Protein AF-A0A2A4SYR8-F1 (afdb_monomer_lite)

Structure (mmCIF, N/CA/C/O backbone):
data_AF-A0A2A4SYR8-F1
#
_entry.id   AF-A0A2A4SYR8-F1
#
loop_
_atom_site.group_PDB
_atom_site.id
_atom_site.type_symbol
_atom_site.label_atom_id
_atom_site.label_alt_id
_atom_site.label_comp_id
_atom_site.label_asym_id
_atom_site.label_entity_id
_atom_site.label_seq_id
_atom_site.pdbx_PDB_ins_code
_atom_site.Cartn_x
_atom_site.Cartn_y
_atom_site.Cartn_z
_atom_site.occupancy
_atom_site.B_iso_or_equiv
_atom_site.auth_seq_id
_atom_site.auth_comp_id
_atom_site.auth_asym_id
_atom_site.auth_atom_id
_atom_site.pdbx_PDB_model_num
ATOM 1 N N . MET A 1 1 ? -44.687 23.589 58.144 1.00 59.00 1 MET A N 1
ATOM 2 C CA . MET A 1 1 ? -45.550 22.394 58.134 1.00 59.00 1 MET A CA 1
ATOM 3 C C . MET A 1 1 ? -46.935 22.778 58.647 1.00 59.00 1 MET A C 1
ATOM 5 O O . MET A 1 1 ? -47.017 23.539 59.612 1.00 59.00 1 MET A O 1
ATOM 9 N N . ASP A 1 2 ? -47.979 22.327 57.956 1.00 80.88 2 ASP A N 1
ATOM 10 C CA . ASP A 1 2 ? -49.391 22.468 58.348 1.00 80.88 2 ASP A CA 1
ATOM 11 C C . ASP A 1 2 ? -49.793 21.265 59.216 1.00 80.88 2 ASP A C 1
ATOM 13 O O . ASP A 1 2 ? -49.122 20.233 59.152 1.00 80.88 2 ASP A O 1
ATOM 17 N N . LYS A 1 3 ? -50.861 21.365 60.021 1.00 80.50 3 LYS A N 1
ATOM 18 C CA . LYS A 1 3 ? -51.296 20.285 60.937 1.00 80.50 3 LYS A CA 1
ATOM 19 C C . LYS A 1 3 ? -51.421 18.926 60.227 1.00 80.50 3 LYS A C 1
ATOM 21 O O . LYS A 1 3 ? -50.948 17.927 60.751 1.00 80.50 3 LYS A O 1
ATOM 26 N N . GLU A 1 4 ? -51.981 18.907 59.020 1.00 83.69 4 GLU A N 1
ATOM 27 C CA . GLU A 1 4 ? -52.146 17.689 58.211 1.00 83.69 4 GLU A CA 1
ATOM 28 C C . GLU A 1 4 ? -50.815 17.077 57.757 1.00 83.69 4 GLU A C 1
ATOM 30 O O . GLU A 1 4 ? -50.674 15.860 57.653 1.00 83.69 4 GLU A O 1
ATOM 35 N N . LYS A 1 5 ? -49.809 17.917 57.488 1.00 86.00 5 LYS A N 1
ATOM 36 C CA . LYS A 1 5 ? -48.463 17.451 57.133 1.00 86.00 5 LYS A CA 1
ATOM 37 C C . LYS A 1 5 ? -47.756 16.865 58.355 1.00 86.00 5 LYS A C 1
ATOM 39 O O . LYS A 1 5 ? -47.093 15.845 58.217 1.00 86.00 5 LYS A O 1
ATOM 44 N N . LEU A 1 6 ? -47.942 17.472 59.531 1.00 86.06 6 LEU A N 1
ATOM 45 C CA . LEU A 1 6 ? -47.418 16.963 60.802 1.00 86.06 6 LEU A CA 1
ATOM 46 C C . LEU A 1 6 ? -48.036 15.604 61.157 1.00 86.06 6 LEU A C 1
ATOM 48 O O . LEU A 1 6 ? -47.324 14.683 61.536 1.00 86.06 6 LEU A O 1
ATOM 52 N N . GLU A 1 7 ? -49.347 15.465 60.978 1.00 89.00 7 GLU A N 1
ATOM 53 C CA . GLU A 1 7 ? -50.063 14.201 61.158 1.00 89.00 7 GLU A CA 1
ATOM 54 C C . GLU A 1 7 ? -49.515 13.094 60.248 1.00 89.00 7 GLU A C 1
ATOM 56 O O . GLU A 1 7 ? -49.120 12.036 60.736 1.00 89.00 7 GLU A O 1
ATOM 61 N N . LYS A 1 8 ? -49.402 13.353 58.938 1.00 87.56 8 LYS A N 1
ATOM 62 C CA . LYS A 1 8 ? -48.837 12.382 57.986 1.00 87.56 8 LYS A CA 1
ATOM 63 C C . LYS A 1 8 ? -47.400 11.997 58.329 1.00 87.56 8 LYS A C 1
ATOM 65 O O . LYS A 1 8 ? -47.063 10.819 58.256 1.00 87.56 8 LYS A O 1
ATOM 70 N N . ALA A 1 9 ? -46.574 12.969 58.711 1.00 87.06 9 ALA A N 1
ATOM 71 C CA . ALA A 1 9 ? -45.185 12.731 59.081 1.00 87.06 9 ALA A CA 1
ATOM 72 C C . ALA A 1 9 ? -45.088 11.834 60.327 1.00 87.06 9 ALA A C 1
ATOM 74 O O . ALA A 1 9 ? -44.359 10.847 60.318 1.00 87.06 9 ALA A O 1
ATOM 75 N N . ILE A 1 10 ? -45.889 12.107 61.361 1.00 88.38 10 ILE A N 1
ATOM 76 C CA . ILE A 1 10 ? -45.906 11.311 62.596 1.00 88.38 10 ILE A CA 1
ATOM 77 C C . ILE A 1 10 ? -46.395 9.884 62.341 1.00 88.38 10 ILE A C 1
ATOM 79 O O . ILE A 1 10 ? -45.798 8.946 62.861 1.00 88.38 10 ILE A O 1
ATOM 83 N N . LEU A 1 11 ? -47.428 9.697 61.513 1.00 87.44 11 LEU A N 1
ATOM 84 C CA . LEU A 1 11 ? -47.898 8.360 61.133 1.00 87.44 11 LEU A CA 1
ATOM 85 C C . LEU A 1 11 ? -46.841 7.581 60.337 1.00 87.44 11 LEU A C 1
ATOM 87 O O . LEU A 1 11 ? -46.662 6.390 60.570 1.00 87.44 11 LEU A O 1
ATOM 91 N N . GLN A 1 12 ? -46.107 8.245 59.440 1.00 86.38 12 GLN A N 1
ATOM 92 C CA . GLN A 1 12 ? -45.000 7.621 58.712 1.00 86.38 12 GLN A CA 1
ATOM 93 C C . GLN A 1 12 ? -43.858 7.218 59.646 1.00 86.38 12 GLN A C 1
ATOM 95 O O . GLN A 1 12 ? -43.387 6.088 59.562 1.00 86.38 12 GLN A O 1
ATOM 100 N N . MET A 1 13 ? -43.436 8.097 60.560 1.00 87.38 13 MET A N 1
ATOM 101 C CA . MET A 1 13 ? -42.399 7.777 61.551 1.00 87.38 13 MET A CA 1
ATOM 102 C C . MET A 1 13 ? -42.815 6.584 62.409 1.00 87.38 13 MET A C 1
ATOM 104 O O . MET A 1 13 ? -42.038 5.652 62.580 1.00 87.38 13 MET A O 1
ATOM 108 N N . LEU A 1 14 ? -44.068 6.572 62.866 1.00 85.12 14 LEU A N 1
ATOM 109 C CA . LEU A 1 14 ? -44.636 5.474 63.642 1.00 85.12 14 LEU A CA 1
ATOM 110 C C . LEU A 1 14 ? -44.617 4.146 62.870 1.00 85.12 14 LEU A C 1
ATOM 112 O O . LEU A 1 14 ? -44.370 3.097 63.455 1.00 85.12 14 LEU A O 1
ATOM 116 N N . ASP A 1 15 ? -44.856 4.193 61.558 1.00 80.44 15 ASP A N 1
ATOM 117 C CA . ASP A 1 15 ? -44.821 3.028 60.674 1.00 80.44 15 ASP A CA 1
ATOM 118 C C . ASP A 1 15 ? -43.407 2.475 60.438 1.00 80.44 15 ASP A C 1
ATOM 120 O O . ASP A 1 15 ? -43.269 1.281 60.145 1.00 80.44 15 ASP A O 1
ATOM 124 N N . TYR A 1 16 ? -42.380 3.324 60.538 1.00 81.69 16 TYR A N 1
ATOM 125 C CA . TYR A 1 16 ? -40.975 2.937 60.398 1.00 81.69 16 TYR A CA 1
ATOM 126 C C . TYR A 1 16 ? -40.346 2.469 61.710 1.00 81.69 16 TYR A C 1
ATOM 128 O O . TYR A 1 16 ? -39.411 1.668 61.678 1.00 81.69 16 TYR A O 1
ATOM 136 N N . SER A 1 17 ? -40.851 2.933 62.849 1.00 81.12 17 SER A N 1
ATOM 137 C CA . SER A 1 17 ? -40.332 2.564 64.161 1.00 81.12 17 SER A CA 1
ATOM 138 C C . SER A 1 17 ? -40.772 1.169 64.587 1.00 81.12 17 SER A C 1
ATOM 140 O O . SER A 1 17 ? -41.950 0.817 64.546 1.00 81.12 17 SER A O 1
ATOM 142 N N . GLN A 1 18 ? -39.821 0.371 65.063 1.00 78.56 18 GLN A N 1
ATOM 143 C CA . GLN A 1 18 ? -40.090 -0.927 65.683 1.00 78.56 18 GLN A CA 1
ATOM 144 C C . GLN A 1 18 ? -40.125 -0.833 67.206 1.00 78.56 18 GLN A C 1
ATOM 146 O O . GLN A 1 18 ? -40.765 -1.660 67.860 1.00 78.56 18 GLN A O 1
ATOM 151 N N . THR A 1 19 ? -39.446 0.166 67.766 1.00 81.62 19 THR A N 1
ATOM 152 C CA . THR A 1 19 ? -39.361 0.412 69.205 1.00 81.62 19 THR A CA 1
ATOM 153 C C . THR A 1 19 ? -39.793 1.834 69.545 1.00 81.62 19 THR A C 1
ATOM 155 O O . THR A 1 19 ? -39.798 2.733 68.701 1.00 81.62 19 THR A O 1
ATOM 158 N N . LYS A 1 20 ? -40.164 2.046 70.811 1.00 83.50 20 LYS A N 1
ATOM 159 C CA . LYS A 1 20 ? -40.447 3.385 71.334 1.00 83.50 20 LYS A CA 1
ATOM 160 C C . LYS A 1 20 ? -39.240 4.317 71.185 1.00 83.50 20 LYS A C 1
ATOM 162 O O . LYS A 1 20 ? -39.430 5.481 70.853 1.00 83.50 20 LYS A O 1
ATOM 167 N N . ASP A 1 21 ? -38.032 3.804 71.395 1.00 83.50 21 ASP A N 1
ATOM 168 C CA . ASP A 1 21 ? -36.801 4.598 71.343 1.00 83.50 21 ASP A CA 1
ATOM 169 C C . ASP A 1 21 ? -36.482 5.051 6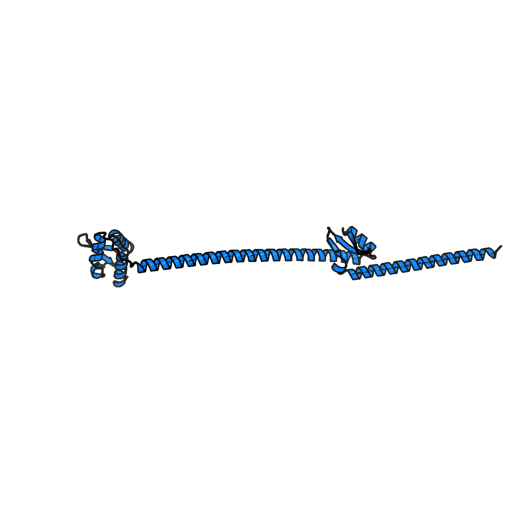9.914 1.00 83.50 21 ASP A C 1
ATOM 171 O O . ASP A 1 21 ? -36.182 6.222 69.700 1.00 83.50 21 ASP A O 1
ATOM 175 N N . GLU A 1 22 ? -36.660 4.178 68.915 1.00 84.19 22 GLU A N 1
ATOM 176 C CA . GLU A 1 22 ? -36.558 4.555 67.496 1.00 84.19 22 GLU A CA 1
ATOM 177 C C . GLU A 1 22 ? -37.589 5.620 67.114 1.00 84.19 22 GLU A C 1
ATOM 179 O O . GLU A 1 22 ? -37.282 6.553 66.375 1.00 84.19 22 GLU A O 1
ATOM 184 N N . PHE A 1 23 ? -38.815 5.501 67.629 1.00 88.50 23 PHE A N 1
ATOM 185 C CA . PHE A 1 23 ? -39.860 6.490 67.382 1.00 88.50 23 PHE A CA 1
ATOM 186 C C . PHE A 1 23 ? -39.524 7.848 67.995 1.00 88.50 23 PHE A C 1
ATOM 188 O O . PHE A 1 23 ? -39.644 8.866 67.318 1.00 88.50 23 PHE A O 1
ATOM 195 N N . MET A 1 24 ? -39.058 7.875 69.246 1.00 86.94 24 MET A N 1
ATOM 196 C CA . MET A 1 24 ? -38.610 9.112 69.894 1.00 86.94 24 MET A CA 1
ATOM 197 C C . MET A 1 24 ? -37.433 9.736 69.141 1.00 86.94 24 MET A C 1
ATOM 199 O O . MET A 1 24 ? -37.448 10.938 68.893 1.00 86.94 24 MET A O 1
ATOM 203 N N . HIS A 1 25 ? -36.488 8.917 68.676 1.00 87.12 25 HIS A N 1
ATOM 204 C CA . HIS A 1 25 ? -35.355 9.388 67.892 1.00 87.12 25 HIS A CA 1
ATOM 205 C C . HIS A 1 25 ? -35.776 10.043 66.566 1.00 87.12 25 HIS A C 1
ATOM 207 O O . HIS A 1 25 ? -35.257 11.100 66.217 1.00 87.12 25 HIS A O 1
ATOM 213 N N . PHE A 1 26 ? -36.745 9.477 65.834 1.00 88.88 26 PHE A N 1
ATOM 214 C CA . PHE A 1 26 ? -37.249 10.110 64.606 1.00 88.88 26 PHE A CA 1
ATOM 215 C C . PHE A 1 26 ? -37.972 11.433 64.868 1.00 88.88 26 PHE A C 1
ATOM 217 O O . PHE A 1 26 ? -37.832 12.368 64.082 1.00 88.88 26 PHE A O 1
ATOM 224 N N . LEU A 1 27 ? -38.711 11.540 65.976 1.00 88.88 27 LEU A N 1
ATOM 225 C CA . LEU A 1 27 ? -39.347 12.801 66.365 1.00 88.88 27 LEU A CA 1
ATOM 226 C C . LEU A 1 27 ? -38.298 13.882 66.670 1.00 88.88 27 LEU A C 1
ATOM 228 O O . LEU A 1 27 ? -38.445 15.018 66.223 1.00 88.88 27 LEU A O 1
ATOM 232 N N . GLU A 1 28 ? -37.221 13.520 67.368 1.00 85.88 28 GLU A N 1
ATOM 233 C CA . GLU A 1 28 ? -36.105 14.426 67.660 1.00 85.88 28 GLU A CA 1
ATOM 234 C C . GLU A 1 28 ? -35.356 14.861 66.390 1.00 85.88 28 GLU A C 1
ATOM 236 O O . GLU A 1 28 ? -35.071 16.047 66.232 1.00 85.88 28 GLU A O 1
ATOM 241 N N . GLN A 1 29 ? -35.096 13.939 65.452 1.00 87.62 29 GLN A N 1
ATOM 242 C CA . GLN A 1 29 ? -34.468 14.238 64.151 1.00 87.62 29 GLN A CA 1
ATOM 243 C C . GLN A 1 29 ? -35.257 15.279 63.342 1.00 87.62 29 GLN A C 1
ATOM 245 O O . GLN A 1 29 ? -34.680 16.100 62.632 1.00 87.62 29 GLN A O 1
ATOM 250 N N . GLU A 1 30 ? -36.579 15.281 63.482 1.00 85.44 30 GLU A N 1
ATOM 251 C CA . GLU A 1 30 ? -37.485 16.205 62.794 1.00 85.44 30 GLU A CA 1
ATOM 252 C C . GLU A 1 30 ? -37.721 17.504 63.585 1.00 85.44 30 GLU A C 1
ATOM 254 O O . GLU A 1 30 ? -38.620 18.289 63.270 1.00 85.44 30 GLU A O 1
ATOM 259 N N . ASN A 1 31 ? -36.887 17.761 64.602 1.00 85.50 31 ASN A N 1
ATOM 260 C CA . ASN A 1 31 ? -36.958 18.911 65.503 1.00 85.50 31 ASN A CA 1
ATOM 261 C C . ASN A 1 31 ? -38.336 19.058 66.175 1.00 85.50 31 ASN A C 1
ATOM 263 O O . ASN A 1 31 ? -38.827 20.172 66.385 1.00 85.50 31 ASN A O 1
ATOM 267 N N . LEU A 1 32 ? -38.990 17.935 66.487 1.00 88.19 32 LEU A N 1
ATOM 268 C CA . LEU A 1 32 ? -40.232 17.916 67.249 1.00 88.19 32 LEU A CA 1
ATOM 269 C C . LEU A 1 32 ? -39.915 17.715 68.727 1.00 88.19 32 LEU A C 1
ATOM 271 O O . LEU A 1 32 ? -39.352 16.704 69.137 1.00 88.19 32 LEU A O 1
ATOM 275 N N . GLU A 1 33 ? -40.335 18.667 69.550 1.00 90.00 33 GLU A N 1
ATOM 276 C CA . GLU A 1 33 ? -40.195 18.555 70.997 1.00 90.00 33 GLU A CA 1
ATOM 277 C C . GLU A 1 33 ? -41.212 17.551 71.556 1.00 90.00 33 GLU A C 1
ATOM 279 O O . GLU A 1 33 ? -42.395 17.558 71.201 1.00 90.00 33 GLU A O 1
ATOM 284 N N . LEU A 1 34 ? -40.776 16.683 72.467 1.00 90.50 34 LEU A N 1
ATOM 285 C CA . LEU A 1 34 ? -41.629 15.646 73.041 1.00 90.50 34 LEU A CA 1
ATOM 286 C C . LEU A 1 34 ? -42.580 16.236 74.092 1.00 90.50 34 LEU A C 1
ATOM 288 O O . LEU A 1 34 ? -42.161 16.872 75.059 1.00 90.50 34 LEU A O 1
ATOM 292 N N . TYR A 1 35 ? -43.882 15.972 73.956 1.00 90.25 35 TYR A N 1
ATOM 293 C CA . TYR A 1 35 ? -44.868 16.341 74.969 1.00 90.25 35 TYR A CA 1
ATOM 294 C C . TYR A 1 35 ? -45.170 15.152 75.888 1.00 90.25 35 TYR A C 1
ATOM 296 O O . TYR A 1 35 ? -45.888 14.208 75.530 1.00 90.25 35 TYR A O 1
ATOM 304 N N . LEU A 1 36 ? -44.632 15.228 77.106 1.00 87.44 36 LEU A N 1
ATOM 305 C CA . LEU A 1 36 ? -44.827 14.242 78.164 1.00 87.44 36 LEU A CA 1
ATOM 306 C C . LEU A 1 36 ? -45.958 14.674 79.113 1.00 87.44 36 LEU A C 1
ATOM 308 O O . LEU A 1 36 ? -46.008 15.814 79.573 1.00 87.44 36 LEU A O 1
ATOM 312 N N . TYR A 1 37 ? -46.852 13.748 79.460 1.00 85.75 37 TYR A N 1
ATOM 313 C CA . TYR A 1 37 ? -47.845 13.921 80.523 1.00 85.75 37 TYR A CA 1
ATOM 314 C C . TYR A 1 37 ? -47.684 12.799 81.546 1.00 85.75 37 TYR A C 1
ATOM 316 O O . TYR A 1 37 ? -47.784 11.623 81.201 1.00 85.75 37 TYR A O 1
ATOM 324 N N . ARG A 1 38 ? -47.413 13.157 82.810 1.00 83.69 38 ARG A N 1
ATOM 325 C CA . ARG A 1 38 ? -47.136 12.196 83.901 1.00 83.69 38 ARG A CA 1
ATOM 326 C C . ARG A 1 38 ? -46.062 11.159 83.521 1.00 83.69 38 ARG A C 1
ATOM 328 O O . ARG A 1 38 ? -46.241 9.965 83.739 1.00 83.69 38 ARG A O 1
ATOM 335 N N . GLY A 1 39 ? -44.985 11.617 82.878 1.00 78.31 39 GLY A N 1
ATOM 336 C CA . GLY A 1 39 ? -43.878 10.766 82.425 1.00 78.31 39 GLY A CA 1
ATOM 337 C C . GLY A 1 39 ? -44.172 9.897 81.194 1.00 78.31 39 GLY A C 1
ATOM 338 O O . GLY A 1 39 ? -43.309 9.130 80.780 1.00 78.31 39 GLY A O 1
ATOM 339 N N . LYS A 1 40 ? -45.360 10.002 80.580 1.00 81.94 40 LYS A N 1
ATOM 340 C CA . LYS A 1 40 ? -45.730 9.247 79.371 1.00 81.94 40 LYS A CA 1
ATOM 341 C C . LYS A 1 40 ? -45.722 10.131 78.131 1.00 81.94 40 LYS A C 1
ATOM 343 O O . LYS A 1 40 ? -46.237 11.250 78.158 1.00 81.94 40 LYS A O 1
ATOM 348 N N . LEU A 1 41 ? -45.196 9.609 77.025 1.00 85.88 41 LEU A N 1
ATOM 349 C CA . LEU A 1 41 ? -45.216 10.289 75.732 1.00 85.88 41 LEU A CA 1
ATOM 350 C C . LEU A 1 41 ? -46.648 10.371 75.206 1.00 85.88 41 LEU A C 1
ATOM 352 O O . LEU A 1 41 ? -47.275 9.359 74.908 1.00 85.88 41 LEU A O 1
ATOM 356 N N . THR A 1 42 ? -47.179 11.591 75.148 1.00 87.69 42 THR A N 1
ATOM 357 C CA . THR A 1 42 ? -48.603 11.840 74.865 1.00 87.69 42 THR A CA 1
ATOM 358 C C . THR A 1 42 ? -48.806 12.659 73.587 1.00 87.69 42 THR A C 1
ATOM 360 O O . THR A 1 42 ? -49.922 12.744 73.067 1.00 87.69 42 THR A O 1
ATOM 363 N N . GLY A 1 43 ? -47.743 13.263 73.057 1.00 91.38 43 GLY A N 1
ATOM 364 C CA . GLY A 1 43 ? -47.768 14.022 71.814 1.00 91.38 43 GLY A CA 1
ATOM 365 C C . GLY A 1 43 ? -46.441 14.709 71.520 1.00 91.38 43 GLY A C 1
ATOM 366 O O . GLY A 1 43 ? -45.417 14.370 72.112 1.00 91.38 43 GLY A O 1
ATOM 367 N N . VAL A 1 44 ? -46.500 15.729 70.668 1.00 92.81 44 VAL A N 1
ATOM 368 C CA . VAL A 1 44 ? -45.366 16.598 70.326 1.00 92.81 44 VAL A CA 1
ATOM 369 C C . VAL A 1 44 ? -45.730 18.076 70.452 1.00 92.81 44 VAL A C 1
ATOM 371 O O . VAL A 1 44 ? -46.901 18.459 70.353 1.00 92.81 44 VAL A O 1
ATOM 374 N N . ILE A 1 45 ? -44.725 18.916 70.663 1.00 90.75 45 ILE A N 1
ATOM 375 C CA . ILE A 1 45 ? -44.817 20.369 70.592 1.00 90.75 45 ILE A CA 1
ATOM 376 C C . ILE A 1 45 ? -44.236 20.791 69.243 1.00 90.75 45 ILE A C 1
ATOM 378 O O . ILE A 1 45 ? -43.094 20.491 68.911 1.00 90.75 45 ILE A O 1
ATOM 382 N N . TYR A 1 46 ? -45.047 21.485 68.446 1.00 88.94 46 TYR A N 1
ATOM 383 C CA . TYR A 1 46 ? -44.641 22.011 67.148 1.00 88.94 46 TYR A CA 1
ATOM 384 C C . TYR A 1 46 ? -45.089 23.463 67.027 1.00 88.94 46 TYR A C 1
ATOM 386 O O . TYR A 1 46 ? -46.269 23.769 67.221 1.00 88.94 46 TYR A O 1
ATOM 394 N N . LYS A 1 47 ? -44.156 24.372 66.714 1.00 86.00 47 LYS A N 1
ATOM 395 C CA . LYS A 1 47 ? -44.411 25.825 66.637 1.00 86.00 47 LYS A CA 1
ATOM 396 C C . LYS A 1 47 ? -45.113 26.371 67.891 1.00 86.00 47 LYS A C 1
ATOM 398 O O . LYS A 1 47 ? -46.131 27.056 67.793 1.00 86.00 47 LYS A O 1
ATOM 403 N N . ASN A 1 48 ? -44.603 26.010 69.070 1.00 87.44 48 ASN A N 1
ATOM 404 C CA . ASN A 1 48 ? -45.139 26.423 70.372 1.00 87.44 48 ASN A CA 1
ATOM 405 C C . ASN A 1 48 ? -46.607 26.004 70.635 1.00 87.44 48 ASN A C 1
ATOM 407 O O . ASN A 1 48 ? -47.286 26.558 71.500 1.00 87.44 48 ASN A O 1
ATOM 411 N N . ARG A 1 49 ? -47.132 25.024 69.884 1.00 89.19 49 ARG A N 1
ATOM 412 C CA . ARG A 1 49 ? -48.462 24.435 70.090 1.00 89.19 49 ARG A CA 1
ATOM 413 C C . ARG A 1 49 ? -48.340 22.948 70.389 1.00 89.19 49 ARG A C 1
ATOM 415 O O . ARG A 1 49 ? -47.550 22.241 69.771 1.00 89.19 49 ARG A O 1
ATOM 422 N N . LYS A 1 50 ? -49.154 22.476 71.334 1.00 92.25 50 LYS A N 1
ATOM 423 C CA . LYS A 1 50 ? -49.183 21.076 71.773 1.00 92.25 50 LYS A CA 1
ATOM 424 C C . LYS A 1 50 ? -50.132 20.276 70.885 1.00 92.25 50 LYS A C 1
ATOM 426 O O . LYS A 1 50 ? -51.316 20.600 70.809 1.00 92.25 50 LYS A O 1
ATOM 431 N N . TYR A 1 51 ? -49.635 19.205 70.280 1.00 92.19 51 TYR A N 1
ATOM 432 C CA . TYR A 1 51 ? -50.424 18.268 69.486 1.00 92.19 51 TYR A CA 1
ATOM 433 C C . TYR A 1 51 ? -50.387 16.892 70.145 1.00 92.19 51 TYR A C 1
ATOM 435 O O . TYR A 1 51 ? -49.366 16.208 70.135 1.00 92.19 51 TYR A O 1
ATOM 443 N N . ARG A 1 52 ? -51.509 16.479 70.742 1.00 91.06 52 ARG A N 1
ATOM 444 C CA . ARG A 1 52 ? -51.646 15.122 71.290 1.00 91.06 52 ARG A CA 1
ATOM 445 C C . ARG A 1 52 ? -51.704 14.116 70.149 1.00 91.06 52 ARG A C 1
ATOM 447 O O . ARG A 1 52 ? -52.385 14.364 69.158 1.00 91.06 52 ARG A O 1
ATOM 454 N N . PHE A 1 53 ? -51.091 12.951 70.324 1.00 91.25 53 PHE A N 1
ATOM 455 C CA . PHE A 1 53 ? -51.129 11.887 69.316 1.00 91.25 53 PHE A CA 1
ATOM 456 C C . PHE A 1 53 ? -52.553 11.432 68.981 1.00 91.25 53 PHE A C 1
ATOM 458 O O . PHE A 1 53 ? -52.870 11.227 67.815 1.00 91.25 53 PHE A O 1
ATOM 465 N N . SER A 1 54 ? -53.455 11.410 69.969 1.00 87.12 54 SER A N 1
ATOM 466 C CA . SER A 1 54 ? -54.884 11.147 69.740 1.00 87.12 54 SER A CA 1
ATOM 467 C C . SER A 1 54 ? -55.545 12.148 68.786 1.00 87.12 54 SER A C 1
ATOM 469 O O . SER A 1 54 ? -56.498 11.810 68.099 1.00 87.12 54 SER A O 1
ATOM 471 N N . THR A 1 55 ? -55.068 13.395 68.771 1.00 86.44 55 THR A N 1
ATOM 472 C CA . THR A 1 55 ? -55.570 14.470 67.900 1.00 86.44 55 THR A CA 1
ATOM 473 C C . THR A 1 55 ? -54.923 14.435 66.512 1.00 86.44 55 THR A C 1
ATOM 475 O O . THR A 1 55 ? -55.433 15.067 65.593 1.00 86.44 55 THR A O 1
ATOM 478 N N . LEU A 1 56 ? -53.818 13.703 66.370 1.00 86.31 56 LEU A N 1
ATOM 479 C CA . LEU A 1 56 ? -53.081 13.469 65.128 1.00 86.31 56 LEU A CA 1
ATOM 480 C C . LEU A 1 56 ? -53.416 12.093 64.526 1.00 86.31 56 LEU A C 1
ATOM 482 O O . LEU A 1 56 ? -52.581 11.492 63.864 1.00 86.31 56 LEU A O 1
ATOM 486 N N . GLY A 1 57 ? -54.587 11.536 64.849 1.00 83.62 57 GLY A N 1
ATOM 487 C CA . GLY A 1 57 ? -55.049 10.271 64.274 1.00 83.62 57 GLY A CA 1
ATOM 488 C C . GLY A 1 57 ? -54.263 9.025 64.697 1.00 83.62 57 GLY A C 1
ATOM 489 O O . GLY A 1 57 ? -54.530 7.948 64.174 1.00 83.62 57 GLY A O 1
ATOM 490 N N . VAL A 1 58 ? -53.325 9.124 65.647 1.00 85.00 58 VAL A N 1
ATOM 491 C CA . VAL A 1 58 ? -52.508 7.983 66.077 1.00 85.00 58 VAL A CA 1
ATOM 492 C C . VAL A 1 58 ? -53.336 7.057 66.982 1.00 85.00 58 VAL A C 1
ATOM 494 O O . VAL A 1 58 ? -53.745 7.470 68.078 1.00 85.00 58 VAL A O 1
ATOM 497 N N . PRO A 1 59 ? -53.567 5.791 66.589 1.00 83.31 59 PRO A N 1
ATOM 498 C CA . PRO A 1 59 ? -54.294 4.828 67.403 1.00 83.31 59 PRO A CA 1
ATOM 499 C C . PRO A 1 59 ? -53.543 4.514 68.702 1.00 83.31 59 PRO A C 1
ATOM 501 O O . PRO A 1 59 ? -52.348 4.209 68.694 1.00 83.31 59 PRO A O 1
ATOM 504 N N . LYS A 1 60 ? -54.262 4.504 69.833 1.00 80.75 60 LYS A N 1
ATOM 505 C CA . LYS A 1 60 ? -53.692 4.159 71.153 1.00 80.75 60 LYS A CA 1
ATOM 506 C C . LYS A 1 60 ? -53.013 2.784 71.158 1.00 80.75 60 LYS A C 1
ATOM 508 O O . LYS A 1 60 ? -52.003 2.604 71.829 1.00 80.75 60 LYS A O 1
ATOM 513 N N . GLU A 1 61 ? -53.549 1.839 70.390 1.00 78.56 61 GLU A N 1
ATOM 514 C CA . GLU A 1 61 ? -53.012 0.482 70.257 1.00 78.56 61 GLU A CA 1
ATOM 515 C C . GLU A 1 61 ? -51.617 0.455 69.626 1.00 78.56 61 GLU A C 1
ATOM 517 O O . GLU A 1 61 ? -50.776 -0.339 70.037 1.00 78.56 61 GLU A O 1
ATOM 522 N N . GLN A 1 62 ? -51.333 1.333 68.658 1.00 76.12 62 GLN A N 1
ATOM 523 C CA . GLN A 1 62 ? -50.027 1.375 67.994 1.00 76.12 62 GLN A CA 1
ATOM 524 C C . GLN A 1 62 ? -48.940 1.906 68.931 1.00 76.12 62 GLN A C 1
ATOM 526 O O . GLN A 1 62 ? -47.885 1.287 69.050 1.00 76.12 62 GLN A O 1
ATOM 531 N N . LEU A 1 63 ? -49.236 2.974 69.678 1.00 78.81 63 LEU A N 1
ATOM 532 C CA . LEU A 1 63 ? -48.344 3.475 70.729 1.00 78.81 63 LEU A CA 1
ATOM 533 C C . LEU A 1 63 ? -48.114 2.419 71.814 1.00 78.81 63 LEU A C 1
ATOM 535 O O . LEU A 1 63 ? -46.984 2.199 72.236 1.00 78.81 63 LEU A O 1
ATOM 539 N N . TRP A 1 64 ? -49.167 1.711 72.220 1.00 78.38 64 TRP A N 1
ATOM 540 C CA . TRP A 1 64 ? -49.063 0.643 73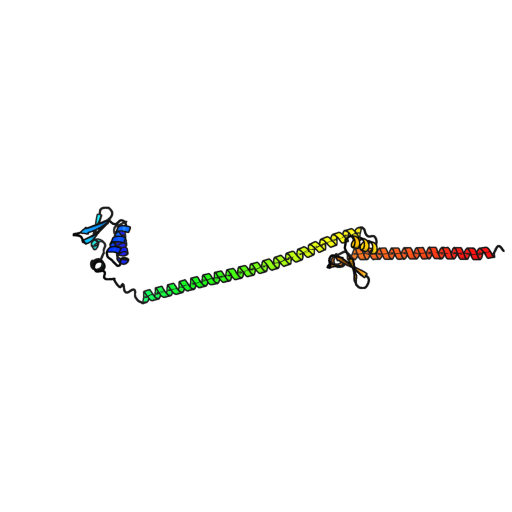.213 1.00 78.38 64 TRP A CA 1
ATOM 541 C C . TRP A 1 64 ? -48.228 -0.552 72.731 1.00 78.38 64 TRP A C 1
ATOM 543 O O . TRP A 1 64 ? -47.481 -1.140 73.512 1.00 78.38 64 TRP A O 1
ATOM 553 N N . ASN A 1 65 ? -48.316 -0.902 71.445 1.00 75.75 65 ASN A N 1
ATOM 554 C CA . ASN A 1 65 ? -47.505 -1.961 70.844 1.00 75.75 65 ASN A CA 1
ATOM 555 C C . ASN A 1 65 ? -46.013 -1.592 70.807 1.00 75.75 65 ASN A C 1
ATOM 557 O O . ASN A 1 65 ? -45.181 -2.451 71.109 1.00 75.75 65 ASN A O 1
ATOM 561 N N . LEU A 1 66 ? -45.689 -0.323 70.526 1.00 75.12 66 LEU A N 1
ATOM 562 C CA . LEU A 1 66 ? -44.323 0.206 70.625 1.00 75.12 66 LEU A CA 1
ATOM 563 C C . LEU A 1 66 ? -43.805 0.189 72.066 1.00 75.12 66 LEU A C 1
ATOM 565 O O . LEU A 1 66 ? -42.666 -0.208 72.297 1.00 75.12 66 LEU A O 1
ATOM 569 N N . GLU A 1 67 ? -44.642 0.555 73.045 1.00 73.25 67 GLU A N 1
ATOM 570 C CA . GLU A 1 67 ? -44.277 0.498 74.469 1.00 73.25 67 GLU A CA 1
ATOM 571 C C . GLU A 1 67 ? -44.016 -0.929 74.961 1.00 73.25 67 GLU A C 1
ATOM 573 O O . GLU A 1 67 ? -43.196 -1.134 75.851 1.00 73.25 67 GLU A O 1
ATOM 578 N N . LYS A 1 68 ? -44.691 -1.926 74.383 1.00 72.44 68 LYS A N 1
ATOM 579 C CA . LYS A 1 68 ? -44.529 -3.338 74.754 1.00 72.44 68 LYS A CA 1
ATOM 580 C C . LYS A 1 68 ? -43.453 -4.075 73.958 1.00 72.44 68 LYS A C 1
ATOM 582 O O . LYS A 1 68 ? -43.308 -5.281 74.151 1.00 72.44 68 LYS A O 1
ATOM 587 N N . GLY A 1 69 ? -42.756 -3.403 73.037 1.00 61.91 69 GLY A N 1
ATOM 588 C CA . GLY A 1 69 ? -41.771 -4.035 72.152 1.00 61.91 69 GLY A CA 1
ATOM 589 C C . GLY A 1 69 ? -42.357 -5.159 71.286 1.00 61.91 69 GLY A C 1
ATOM 590 O O . GLY A 1 69 ? -41.628 -6.017 70.785 1.00 61.91 69 GLY A O 1
ATOM 591 N N . LYS A 1 70 ? -43.686 -5.199 71.119 1.00 55.09 70 LYS A N 1
ATOM 592 C CA . LYS A 1 70 ? -44.339 -6.204 70.284 1.00 55.09 70 LYS A CA 1
ATOM 593 C C . LYS A 1 70 ? -44.184 -5.763 68.839 1.00 55.09 70 LYS A C 1
ATOM 595 O O . LYS A 1 70 ? -44.917 -4.892 68.377 1.00 55.09 70 LYS A O 1
ATOM 600 N N . LYS A 1 71 ? -43.240 -6.390 68.126 1.00 52.78 71 LYS A N 1
ATOM 601 C CA . LYS A 1 71 ? -43.110 -6.249 66.672 1.00 52.78 71 LYS A CA 1
ATOM 602 C C . LYS A 1 71 ? -44.486 -6.457 66.051 1.00 52.78 71 LYS A C 1
ATOM 604 O O . LYS A 1 71 ? -45.029 -7.562 66.110 1.00 52.78 71 LYS A O 1
ATOM 609 N N . GLN A 1 72 ? -45.035 -5.416 65.428 1.00 50.81 72 GLN A N 1
ATOM 610 C CA . GLN A 1 72 ? -46.058 -5.632 64.422 1.00 50.81 72 GLN A CA 1
ATOM 611 C C . GLN A 1 72 ? -45.395 -6.469 63.336 1.00 50.81 72 GLN A C 1
ATOM 613 O O . GLN A 1 72 ? -44.638 -5.966 62.507 1.00 50.81 72 GLN A O 1
ATOM 618 N N . ILE A 1 73 ? -45.667 -7.771 63.335 1.00 49.62 73 ILE A N 1
ATOM 619 C CA . ILE A 1 73 ? -45.533 -8.564 62.127 1.00 49.62 73 ILE A CA 1
ATOM 620 C C . ILE A 1 73 ? -46.630 -8.010 61.218 1.00 49.62 73 ILE A C 1
ATOM 622 O O . ILE A 1 73 ? -47.738 -8.534 61.174 1.00 49.62 73 ILE A O 1
ATOM 626 N N . LYS A 1 74 ? -46.359 -6.882 60.543 1.00 52.09 74 LYS A N 1
ATOM 627 C CA . LYS A 1 74 ? -47.114 -6.504 59.355 1.00 52.09 74 LYS A CA 1
ATOM 628 C C . LYS A 1 74 ? -46.903 -7.687 58.432 1.00 52.09 74 LYS A C 1
ATOM 630 O O . LYS A 1 74 ? -45.811 -7.874 57.891 1.00 52.09 74 LYS A O 1
ATOM 635 N N . THR A 1 75 ? -47.914 -8.539 58.344 1.00 48.47 75 THR A N 1
ATOM 636 C CA . THR A 1 75 ? -48.003 -9.641 57.400 1.00 48.47 75 THR A CA 1
ATOM 637 C C . THR A 1 75 ? -48.010 -9.005 56.014 1.00 48.47 75 THR A C 1
ATOM 639 O O . THR A 1 75 ? -49.054 -8.848 55.394 1.00 48.47 75 THR A O 1
ATOM 642 N N . GLN A 1 76 ? -46.846 -8.550 55.536 1.00 50.09 76 GLN A N 1
ATOM 643 C CA . GLN A 1 76 ? -46.633 -8.283 54.125 1.00 50.09 76 GLN A CA 1
ATOM 644 C C . GLN A 1 76 ? -46.998 -9.593 53.463 1.00 50.09 76 GLN A C 1
ATOM 646 O O . GLN A 1 76 ? -46.321 -10.606 53.678 1.00 50.09 76 GLN A O 1
ATOM 651 N N . SER A 1 77 ? -48.138 -9.594 52.777 1.00 58.12 77 SER A N 1
ATOM 652 C CA . SER A 1 77 ? -48.685 -10.800 52.187 1.00 58.12 77 SER A CA 1
ATOM 653 C C . SER A 1 77 ? -47.571 -11.471 51.384 1.00 58.12 77 SER A C 1
ATOM 655 O O . SER A 1 77 ? -46.767 -10.801 50.729 1.00 58.12 77 SER A O 1
ATOM 657 N N . LEU A 1 78 ? -47.477 -12.800 51.447 1.00 57.62 78 LEU A N 1
ATOM 658 C CA . LEU A 1 78 ? -46.502 -13.577 50.667 1.00 57.62 78 LEU A CA 1
ATOM 659 C C . LEU A 1 78 ? -46.473 -13.142 49.185 1.00 57.62 78 LEU A C 1
ATOM 661 O O . LEU A 1 78 ? -45.427 -13.210 48.543 1.00 57.62 78 LEU A O 1
ATOM 665 N N . SER A 1 79 ? -47.599 -12.622 48.684 1.00 55.28 79 SER A N 1
ATOM 666 C CA . SER A 1 79 ? -47.752 -11.940 47.396 1.00 55.28 79 SER A CA 1
ATOM 667 C C . SER A 1 79 ? -46.811 -10.735 47.203 1.00 55.28 79 SER A C 1
ATOM 669 O O . SER A 1 79 ? -46.050 -10.713 46.238 1.00 55.28 79 SER A O 1
ATOM 671 N N . GLN A 1 80 ? -46.761 -9.774 48.133 1.00 59.75 80 GLN A N 1
ATOM 672 C CA . GLN A 1 80 ? -45.898 -8.585 48.025 1.00 59.75 80 GLN A CA 1
ATOM 673 C C . GLN A 1 80 ? -44.403 -8.931 48.076 1.00 59.75 80 GLN A C 1
ATOM 675 O O . GLN A 1 80 ? -43.604 -8.364 47.326 1.00 59.75 80 GLN A O 1
ATOM 680 N N . LYS A 1 81 ? -44.009 -9.898 48.919 1.00 59.34 81 LYS A N 1
ATOM 681 C CA . LYS A 1 81 ? -42.623 -10.398 48.948 1.00 59.34 81 LYS A CA 1
ATOM 682 C C . LYS A 1 81 ? -42.248 -11.094 47.639 1.00 59.34 81 LYS A C 1
ATOM 684 O O . LYS A 1 81 ? -41.166 -10.836 47.115 1.00 59.34 81 LYS A O 1
ATOM 689 N N . LYS A 1 82 ? -43.139 -11.924 47.079 1.00 64.25 82 LYS A N 1
ATOM 690 C CA . LYS A 1 82 ? -42.936 -12.574 45.771 1.00 64.25 82 LYS A CA 1
ATOM 691 C C . LYS A 1 82 ? -42.825 -11.553 44.633 1.00 64.25 82 LYS A C 1
ATOM 693 O O . LYS A 1 82 ? -41.918 -11.679 43.814 1.00 64.25 82 LYS A O 1
ATOM 698 N N . GLN A 1 83 ? -43.666 -10.517 44.619 1.00 64.69 83 GLN A N 1
ATOM 699 C CA . GLN A 1 83 ? -43.596 -9.434 43.631 1.00 64.69 83 GLN A CA 1
ATOM 700 C C . GLN A 1 83 ? -42.268 -8.668 43.713 1.00 64.69 83 GLN A C 1
ATOM 702 O O . GLN A 1 83 ? -41.584 -8.548 42.697 1.00 64.69 83 GLN A O 1
ATOM 707 N N . LYS A 1 84 ? -41.830 -8.248 44.912 1.00 66.44 84 LYS A N 1
ATOM 708 C CA . LYS A 1 84 ? -40.512 -7.608 45.100 1.00 66.44 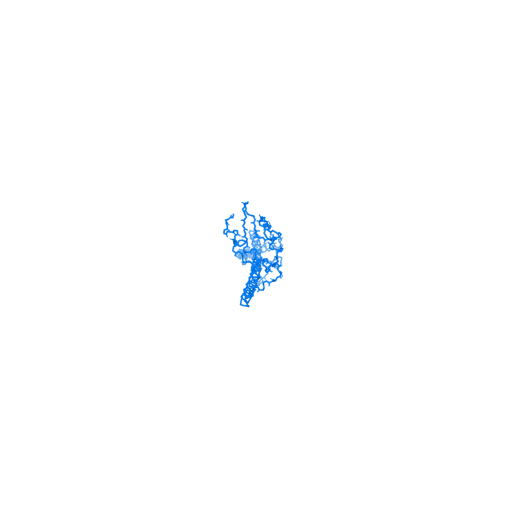84 LYS A CA 1
ATOM 709 C C . LYS A 1 84 ? -39.356 -8.495 44.632 1.00 66.44 84 LYS A C 1
ATOM 711 O O . LYS A 1 84 ? -38.469 -8.009 43.939 1.00 66.44 84 LYS A O 1
ATOM 716 N N . LEU A 1 85 ? -39.371 -9.789 44.961 1.00 67.00 85 LEU A N 1
ATOM 717 C CA . LEU A 1 85 ? -38.347 -10.733 44.497 1.00 67.00 85 LEU A CA 1
ATOM 718 C C . LEU A 1 85 ? -38.338 -10.888 42.970 1.00 67.00 85 LEU A C 1
ATOM 720 O O . LEU A 1 85 ? -37.263 -10.990 42.385 1.00 67.00 85 LEU A O 1
ATOM 724 N N . SER A 1 86 ? -39.506 -10.891 42.322 1.00 73.12 86 SER A N 1
ATOM 725 C CA . SER A 1 86 ? -39.598 -10.955 40.857 1.00 73.12 86 SER A CA 1
ATOM 726 C C . SER A 1 86 ? -39.015 -9.707 40.184 1.00 73.12 86 SER A C 1
ATOM 728 O O . SER A 1 86 ? -38.227 -9.838 39.251 1.00 73.12 86 SER A O 1
ATOM 730 N N . LEU A 1 87 ? -39.298 -8.520 40.734 1.00 65.31 87 LEU A N 1
ATOM 731 C CA . LEU A 1 87 ? -38.744 -7.239 40.284 1.00 65.31 87 LEU A CA 1
ATOM 732 C C . LEU A 1 87 ? -37.223 -7.173 40.463 1.00 65.31 87 LEU A C 1
ATOM 734 O O . LEU A 1 87 ? -36.509 -6.722 39.574 1.00 65.31 87 LEU A O 1
ATOM 738 N N . ILE A 1 88 ? -36.693 -7.660 41.587 1.00 65.94 88 ILE A N 1
ATOM 739 C CA . ILE A 1 88 ? -35.239 -7.702 41.812 1.00 65.94 88 ILE A CA 1
ATOM 740 C C . ILE A 1 88 ? -34.561 -8.626 40.791 1.00 65.94 88 ILE A C 1
ATOM 742 O O . ILE A 1 88 ? -33.512 -8.275 40.251 1.00 65.94 88 ILE A O 1
ATOM 746 N N . LYS A 1 89 ? -35.168 -9.779 40.476 1.00 67.50 89 LYS A N 1
ATOM 747 C CA . LYS A 1 89 ? -34.651 -10.704 39.455 1.00 67.50 89 LYS A CA 1
ATOM 748 C C . LYS A 1 89 ? -34.667 -10.087 38.054 1.00 67.50 89 LYS A C 1
ATOM 750 O O . LYS A 1 89 ? -33.679 -10.232 37.337 1.00 67.50 89 LYS A O 1
ATOM 755 N N . SER A 1 90 ? -35.729 -9.371 37.675 1.00 65.19 90 SER A N 1
ATOM 756 C CA . SER A 1 90 ? -35.795 -8.700 36.370 1.00 65.19 90 SER A CA 1
ATOM 757 C C . SER A 1 90 ? -34.784 -7.556 36.261 1.00 65.19 90 SER A C 1
ATOM 759 O O . SER A 1 90 ? -34.105 -7.436 35.247 1.00 65.19 90 SER A O 1
ATOM 761 N N . VAL A 1 91 ? -34.609 -6.757 37.318 1.00 69.50 91 VAL A N 1
ATOM 762 C CA . VAL A 1 91 ? -33.608 -5.674 37.352 1.00 69.50 91 VAL A CA 1
ATOM 763 C C . VAL A 1 91 ? -32.182 -6.228 37.289 1.00 69.50 91 VAL A C 1
ATOM 765 O O . VAL A 1 91 ? -31.357 -5.709 36.539 1.00 69.50 91 VAL A O 1
ATOM 768 N N . ALA A 1 92 ? -31.883 -7.304 38.023 1.00 69.31 92 ALA A N 1
ATOM 769 C CA . ALA A 1 92 ? -30.580 -7.965 37.958 1.00 69.31 92 ALA A CA 1
ATOM 770 C C . ALA A 1 92 ? -30.299 -8.548 36.561 1.00 69.31 92 ALA A C 1
ATOM 772 O O . ALA A 1 92 ? -29.189 -8.406 36.049 1.00 69.31 92 ALA A O 1
ATOM 773 N N . SER A 1 93 ? -31.314 -9.143 35.924 1.00 81.25 93 SER A N 1
ATOM 774 C CA . SER A 1 93 ? -31.227 -9.649 34.551 1.00 81.25 93 SER A CA 1
ATOM 775 C C . SER A 1 93 ? -30.992 -8.524 33.536 1.00 81.25 93 SER A C 1
ATOM 777 O O . SER A 1 93 ? -30.107 -8.656 32.695 1.00 81.25 93 SER A O 1
ATOM 779 N N . ASN A 1 94 ? -31.682 -7.386 33.662 1.00 85.56 94 ASN A N 1
ATOM 780 C CA . ASN A 1 94 ? -31.455 -6.219 32.804 1.00 85.56 94 ASN A CA 1
ATOM 781 C C . ASN A 1 94 ? -30.041 -5.653 32.965 1.00 85.56 94 ASN A C 1
ATOM 783 O O . ASN A 1 94 ? -29.368 -5.397 31.972 1.00 85.56 94 ASN A O 1
ATOM 787 N N . LYS A 1 95 ? -29.547 -5.531 34.202 1.00 85.00 95 LYS A N 1
ATOM 788 C CA . LYS A 1 95 ? -28.174 -5.071 34.460 1.00 85.00 95 LYS A CA 1
ATOM 789 C C . LYS A 1 95 ? -27.129 -6.012 33.851 1.00 85.00 95 LYS A C 1
ATOM 791 O O . LYS A 1 95 ? -26.115 -5.554 33.332 1.00 85.00 95 LYS A O 1
ATOM 796 N N . TYR A 1 96 ? -27.375 -7.321 33.901 1.00 82.31 96 TYR A N 1
ATOM 797 C CA . TYR A 1 96 ? -26.525 -8.308 33.237 1.00 82.31 96 TYR A CA 1
ATOM 798 C C . TYR A 1 96 ? -26.538 -8.131 31.713 1.00 82.31 96 TYR A C 1
ATOM 800 O O . TYR A 1 96 ? -25.471 -8.070 31.106 1.00 82.31 96 TYR A O 1
ATOM 808 N N . LEU A 1 97 ? -27.720 -7.981 31.106 1.00 76.94 97 LEU A N 1
ATOM 809 C CA . LEU A 1 97 ? -27.861 -7.751 29.665 1.00 76.94 97 LEU A CA 1
ATOM 810 C C . LEU A 1 97 ? -27.157 -6.464 29.222 1.00 76.94 97 LEU A C 1
ATOM 812 O O . LEU A 1 97 ? -26.435 -6.475 28.230 1.00 76.94 97 LEU A O 1
ATOM 816 N N . GLU A 1 98 ? -27.296 -5.373 29.978 1.00 80.25 98 GLU A N 1
ATOM 817 C CA . GLU A 1 98 ? -26.592 -4.118 29.702 1.00 80.25 98 GLU A CA 1
ATOM 818 C C . GLU A 1 98 ? -25.071 -4.281 29.738 1.00 80.25 98 GLU A C 1
ATOM 820 O O . GLU A 1 98 ? -24.373 -3.758 28.869 1.00 80.25 98 GLU A O 1
ATOM 825 N N . ASN A 1 99 ? -24.545 -4.999 30.733 1.00 87.62 99 ASN A N 1
ATOM 826 C CA . ASN A 1 99 ? -23.111 -5.262 30.827 1.00 87.62 99 ASN A CA 1
ATOM 827 C C . ASN A 1 99 ? -22.631 -6.130 29.660 1.00 87.62 99 ASN A C 1
ATOM 829 O O . ASN A 1 99 ? -21.644 -5.777 29.017 1.00 87.62 99 ASN A O 1
ATOM 833 N N . HIS A 1 100 ? -23.378 -7.185 29.328 1.00 83.50 100 HIS A N 1
ATOM 834 C CA . HIS A 1 100 ? -23.044 -8.072 28.220 1.00 83.50 100 HIS A CA 1
ATOM 835 C C . HIS A 1 100 ? -23.042 -7.332 26.874 1.00 83.50 100 HIS A C 1
ATOM 837 O O . HIS A 1 100 ? -22.103 -7.470 26.094 1.00 83.50 100 HIS A O 1
ATOM 843 N N . LEU A 1 101 ? -24.038 -6.473 26.624 1.00 82.88 101 LEU A N 1
ATOM 844 C CA . LEU A 1 101 ? -24.089 -5.617 25.434 1.00 82.88 101 LEU A CA 1
ATOM 845 C C . LEU A 1 101 ? -22.921 -4.623 25.395 1.00 82.88 101 LEU A C 1
ATOM 847 O O . LEU A 1 101 ? -22.311 -4.424 24.345 1.00 82.88 101 LEU A O 1
ATOM 851 N N . LYS A 1 102 ? -22.559 -4.017 26.534 1.00 90.25 102 LYS A N 1
ATOM 852 C CA . LYS A 1 102 ? -21.382 -3.135 26.628 1.00 90.25 102 LYS A CA 1
ATOM 853 C C . LYS A 1 102 ? -20.089 -3.883 26.314 1.00 90.25 102 LYS A C 1
ATOM 855 O O . LYS A 1 102 ? -19.226 -3.331 25.636 1.00 90.25 102 LYS A O 1
ATOM 860 N N . GLU A 1 103 ? -19.938 -5.114 26.789 1.00 90.38 103 GLU A N 1
ATOM 861 C CA . GLU A 1 103 ? -18.776 -5.959 26.503 1.00 90.38 103 GLU A CA 1
ATOM 862 C C . GLU A 1 103 ? -18.716 -6.372 25.035 1.00 90.38 103 GLU A C 1
ATOM 864 O O . GLU A 1 103 ? -17.667 -6.204 24.413 1.00 90.38 103 GLU A O 1
ATOM 869 N N . GLN A 1 104 ? -19.833 -6.800 24.443 1.00 87.19 104 GLN A N 1
ATOM 870 C CA . GLN A 1 104 ? -19.896 -7.095 23.011 1.00 87.19 104 GLN A CA 1
ATOM 871 C C . GLN A 1 104 ? -19.547 -5.869 22.161 1.00 87.19 104 GLN A C 1
ATOM 873 O O . GLN A 1 104 ? -18.720 -5.972 21.257 1.00 87.19 104 GLN A O 1
ATOM 878 N N . ASN A 1 105 ? -20.083 -4.692 22.498 1.00 88.69 105 ASN A N 1
ATOM 879 C CA . ASN A 1 105 ? -19.764 -3.448 21.797 1.00 88.69 105 ASN A CA 1
ATOM 880 C C . ASN A 1 105 ? -18.276 -3.091 21.907 1.00 88.69 105 ASN A C 1
ATOM 882 O O . ASN A 1 105 ? -17.669 -2.695 20.916 1.00 88.69 105 ASN A O 1
ATOM 886 N N . LYS A 1 106 ? -17.658 -3.267 23.083 1.00 92.81 106 LYS A N 1
ATOM 887 C CA . LYS A 1 106 ? -16.209 -3.060 23.256 1.00 92.81 106 LYS A CA 1
ATOM 888 C C . LYS A 1 106 ? -15.392 -4.015 22.386 1.00 92.81 106 LYS A C 1
ATOM 890 O O . LYS A 1 106 ? -14.414 -3.589 21.774 1.00 92.81 106 LYS A O 1
ATOM 895 N N . VAL A 1 107 ? -15.784 -5.289 22.319 1.00 91.94 107 VAL A N 1
ATOM 896 C CA . VAL A 1 107 ? -15.116 -6.296 21.478 1.00 91.94 107 VAL A CA 1
ATOM 897 C C . VAL A 1 107 ? -15.248 -5.937 19.999 1.00 91.94 107 VAL A C 1
ATOM 899 O O . VAL A 1 107 ? -14.240 -5.908 19.296 1.00 91.94 107 VAL A O 1
ATOM 902 N N . GLN A 1 108 ? -16.450 -5.586 19.540 1.00 88.00 108 GLN A N 1
ATOM 903 C CA . GLN A 1 108 ? -16.694 -5.169 18.156 1.00 88.00 108 GLN A CA 1
ATOM 904 C C . GLN A 1 108 ? -15.910 -3.905 17.790 1.00 88.00 108 GLN A C 1
ATOM 906 O O . GLN A 1 108 ? -15.274 -3.861 16.739 1.00 88.00 108 GLN A O 1
ATOM 911 N N . GLN A 1 109 ? -15.882 -2.900 18.672 1.00 90.06 109 GLN A N 1
ATOM 912 C CA . GLN A 1 109 ? -15.072 -1.696 18.475 1.00 90.06 109 GLN A CA 1
ATOM 913 C C . GLN A 1 109 ? -13.588 -2.041 18.344 1.00 90.06 109 GLN A C 1
ATOM 915 O O . GLN A 1 109 ? -12.929 -1.565 17.423 1.00 90.06 109 GLN A O 1
ATOM 920 N N . LYS A 1 110 ? -13.061 -2.900 19.224 1.00 94.75 110 LYS A N 1
ATOM 921 C CA . LYS A 1 110 ? -11.660 -3.332 19.168 1.00 94.75 110 LYS A CA 1
ATOM 922 C C . LYS A 1 110 ? -11.336 -4.027 17.842 1.00 94.75 110 LYS A C 1
ATOM 924 O O . LYS A 1 110 ? -10.355 -3.662 17.201 1.00 94.75 110 LYS A O 1
ATOM 929 N N . GLN A 1 111 ? -12.179 -4.963 17.407 1.00 93.25 111 GLN A N 1
ATOM 930 C CA . GLN A 1 111 ? -12.022 -5.655 16.122 1.00 93.25 111 GLN A CA 1
ATOM 931 C C . GLN A 1 111 ? -12.062 -4.682 14.937 1.00 93.25 111 GLN A C 1
ATOM 933 O O . GLN A 1 111 ? -11.240 -4.768 14.025 1.00 93.25 111 GLN A O 1
ATOM 938 N N . TRP A 1 112 ? -12.979 -3.716 14.967 1.00 91.88 112 TRP A N 1
ATOM 939 C CA . TRP A 1 112 ? -13.077 -2.678 13.946 1.00 91.88 112 TRP A CA 1
ATOM 940 C C . TRP A 1 112 ? -11.809 -1.809 13.880 1.00 91.88 112 TRP A C 1
ATOM 942 O O . TRP A 1 112 ? -11.261 -1.606 12.795 1.00 91.88 112 TRP A O 1
ATOM 952 N N . PHE A 1 113 ? -11.273 -1.370 15.025 1.00 93.62 113 PHE A N 1
ATOM 953 C CA . PHE A 1 113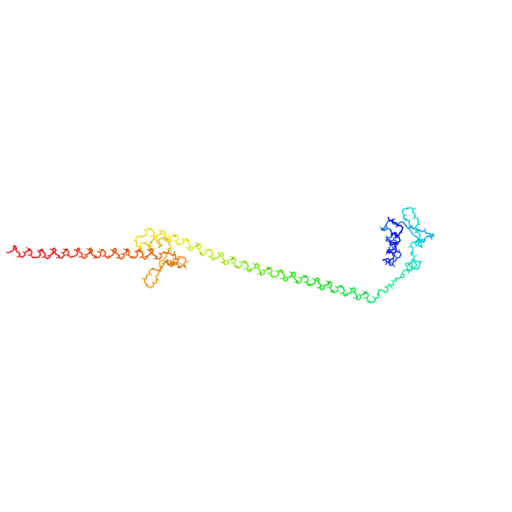 ? -10.013 -0.617 15.078 1.00 93.62 113 PHE A CA 1
ATOM 954 C C . PHE A 1 113 ? -8.811 -1.430 14.578 1.00 93.62 113 PHE A C 1
ATOM 956 O O . PHE A 1 113 ? -7.963 -0.891 13.865 1.00 93.62 113 PHE A O 1
ATOM 963 N N . GLU A 1 114 ? -8.727 -2.718 14.919 1.00 93.62 114 GLU A N 1
ATOM 964 C CA . GLU A 1 114 ? -7.675 -3.615 14.423 1.00 93.62 114 GLU A CA 1
ATOM 965 C C . GLU A 1 114 ? -7.744 -3.772 12.896 1.00 93.62 114 GLU A C 1
ATOM 967 O O . GLU A 1 114 ? -6.714 -3.677 12.220 1.00 93.62 114 GLU A O 1
ATOM 972 N N . SER A 1 115 ? -8.952 -3.908 12.341 1.00 91.81 115 SER A N 1
ATOM 973 C CA . SER A 1 115 ? -9.177 -3.944 10.892 1.00 91.81 115 SER A CA 1
ATOM 974 C C . SER A 1 115 ? -8.716 -2.653 10.210 1.00 91.81 115 SER A C 1
ATOM 976 O O . SER A 1 115 ? -7.967 -2.710 9.234 1.00 91.81 115 SER A O 1
ATOM 978 N N . ILE A 1 116 ? -9.094 -1.485 10.742 1.00 90.44 116 ILE A N 1
ATOM 979 C CA . ILE A 1 116 ? -8.653 -0.188 10.201 1.00 90.44 116 ILE A CA 1
ATOM 980 C C . ILE A 1 116 ? -7.134 -0.068 10.250 1.00 90.44 116 ILE A C 1
ATOM 982 O O . ILE A 1 116 ? -6.512 0.334 9.271 1.00 90.44 116 ILE A O 1
ATOM 986 N N . ARG A 1 117 ? -6.508 -0.436 11.371 1.00 91.50 117 ARG A N 1
ATOM 987 C CA . ARG A 1 117 ? -5.052 -0.351 11.515 1.00 91.50 117 ARG A CA 1
ATOM 988 C C . ARG A 1 117 ? -4.335 -1.236 10.496 1.00 91.50 117 ARG A C 1
ATOM 990 O O . ARG A 1 117 ? -3.352 -0.798 9.902 1.00 91.50 117 ARG A O 1
ATOM 997 N N . SER A 1 118 ? -4.839 -2.449 10.270 1.00 91.12 118 SER A N 1
ATOM 998 C CA . SER A 1 118 ? -4.327 -3.361 9.244 1.00 91.12 118 SER A CA 1
ATOM 999 C C . SER A 1 118 ? -4.437 -2.755 7.840 1.00 91.12 118 SER A C 1
ATOM 1001 O O . SER A 1 118 ? -3.439 -2.687 7.122 1.00 91.12 118 SER A O 1
ATOM 1003 N N . GLN A 1 119 ? -5.609 -2.224 7.481 1.00 90.38 119 GLN A N 1
ATOM 1004 C CA . GLN A 1 119 ? -5.840 -1.574 6.186 1.00 90.38 119 GLN A CA 1
ATOM 1005 C C . GLN A 1 119 ? -4.928 -0.357 5.982 1.00 90.38 119 GLN A C 1
ATOM 1007 O O . GLN A 1 119 ? -4.270 -0.243 4.950 1.00 90.38 119 GLN A O 1
ATOM 1012 N N . THR A 1 120 ? -4.811 0.518 6.981 1.00 89.44 120 THR A N 1
ATOM 1013 C CA . THR A 1 120 ? -3.933 1.696 6.924 1.00 89.44 120 THR A CA 1
ATOM 1014 C C . THR A 1 120 ? -2.471 1.297 6.746 1.00 89.44 120 THR A C 1
ATOM 1016 O O . THR A 1 120 ? -1.764 1.886 5.929 1.00 89.44 120 THR A O 1
ATOM 1019 N N . ASN A 1 121 ? -2.011 0.260 7.451 1.00 89.00 121 ASN A N 1
ATOM 1020 C CA . ASN A 1 121 ? -0.655 -0.257 7.277 1.00 89.00 121 ASN A CA 1
ATOM 1021 C C . ASN A 1 121 ? -0.427 -0.772 5.849 1.00 89.00 121 ASN A C 1
ATOM 1023 O O . ASN A 1 121 ? 0.603 -0.462 5.251 1.00 89.00 121 ASN A O 1
ATOM 1027 N N . GLN A 1 122 ? -1.385 -1.506 5.279 1.00 89.00 122 GLN A N 1
ATOM 1028 C CA . GLN A 1 122 ? -1.298 -1.986 3.898 1.00 89.00 122 GLN A CA 1
ATOM 1029 C C . GLN A 1 122 ? -1.227 -0.829 2.894 1.00 89.00 122 GLN A C 1
ATOM 1031 O O . GLN A 1 122 ? -0.366 -0.839 2.013 1.00 89.00 122 GLN A O 1
ATOM 1036 N N . VAL A 1 123 ? -2.070 0.194 3.056 1.00 89.50 123 VAL A N 1
ATOM 1037 C CA . VAL A 1 123 ? -2.073 1.386 2.195 1.00 89.50 123 VAL A CA 1
ATOM 1038 C C . VAL A 1 123 ? -0.742 2.132 2.291 1.00 89.50 123 VAL A C 1
ATOM 1040 O O . VAL A 1 123 ? -0.156 2.471 1.264 1.00 89.50 123 VAL A O 1
ATOM 1043 N N . ASN A 1 124 ? -0.213 2.329 3.499 1.00 86.69 124 ASN A N 1
ATOM 1044 C CA . ASN A 1 124 ? 1.074 2.998 3.704 1.00 86.69 124 ASN A CA 1
ATOM 1045 C C . ASN A 1 124 ? 2.230 2.227 3.049 1.00 86.69 124 ASN A C 1
ATOM 1047 O O . ASN A 1 124 ? 3.090 2.825 2.396 1.00 86.69 124 ASN A O 1
ATOM 1051 N N . ILE A 1 125 ? 2.234 0.894 3.162 1.00 88.69 125 ILE A N 1
ATOM 1052 C CA . ILE A 1 125 ? 3.215 0.038 2.485 1.00 88.69 125 ILE A CA 1
ATOM 1053 C C . ILE A 1 125 ? 3.107 0.220 0.967 1.00 88.69 125 ILE A C 1
ATOM 1055 O O . ILE A 1 125 ? 4.118 0.509 0.322 1.00 88.69 125 ILE A O 1
ATOM 1059 N N . GLN A 1 126 ? 1.902 0.136 0.395 1.00 87.56 126 GLN A N 1
ATOM 1060 C CA . GLN A 1 126 ? 1.682 0.327 -1.043 1.00 87.56 126 GLN A CA 1
ATOM 1061 C C . GLN A 1 126 ? 2.136 1.714 -1.522 1.00 87.56 126 GLN A C 1
ATOM 1063 O O . GLN A 1 126 ? 2.844 1.819 -2.525 1.00 87.56 126 GLN A O 1
ATOM 1068 N N . GLN A 1 127 ? 1.809 2.776 -0.783 1.00 87.50 127 GLN A N 1
ATOM 1069 C CA . GLN A 1 127 ? 2.244 4.138 -1.099 1.00 87.50 127 GLN A CA 1
ATOM 1070 C C . GLN A 1 127 ? 3.769 4.274 -1.069 1.00 87.50 127 GLN A C 1
ATOM 1072 O O . GLN A 1 127 ? 4.347 4.859 -1.985 1.00 87.50 127 GLN A O 1
ATOM 1077 N N . SER A 1 128 ? 4.438 3.689 -0.070 1.00 87.06 128 SER A N 1
ATOM 1078 C CA . SER A 1 128 ? 5.901 3.717 0.020 1.00 87.06 128 SER A CA 1
ATOM 1079 C C . SER A 1 128 ? 6.571 3.035 -1.181 1.00 87.06 128 SER A C 1
ATOM 1081 O O . SER A 1 128 ? 7.555 3.548 -1.717 1.00 87.06 128 SER A O 1
ATOM 1083 N N . VAL A 1 129 ? 6.007 1.921 -1.664 1.00 86.75 129 VAL A N 1
ATOM 1084 C CA . VAL A 1 129 ? 6.485 1.208 -2.859 1.00 86.75 129 VAL A CA 1
ATOM 1085 C C . VAL A 1 129 ? 6.288 2.066 -4.111 1.00 86.75 129 VAL A C 1
ATOM 1087 O O . VAL A 1 129 ? 7.209 2.199 -4.919 1.00 86.75 129 VAL A O 1
ATOM 1090 N N . ILE A 1 130 ? 5.126 2.710 -4.252 1.00 86.50 130 ILE A N 1
ATOM 1091 C CA . ILE A 1 130 ? 4.832 3.619 -5.370 1.00 86.50 130 ILE A CA 1
ATOM 1092 C C . ILE A 1 130 ? 5.808 4.802 -5.387 1.00 86.50 130 ILE A C 1
ATOM 1094 O O . ILE A 1 130 ? 6.332 5.149 -6.447 1.00 86.50 130 ILE A O 1
ATOM 1098 N N . MET A 1 131 ? 6.079 5.410 -4.230 1.00 86.94 131 MET A N 1
ATOM 1099 C CA . MET A 1 131 ? 7.004 6.542 -4.116 1.00 86.94 131 MET A CA 1
ATOM 1100 C C . MET A 1 131 ? 8.433 6.144 -4.489 1.00 86.94 131 MET A C 1
ATOM 1102 O O . MET A 1 131 ? 9.032 6.795 -5.347 1.00 86.94 131 MET A O 1
ATOM 1106 N N . LYS A 1 132 ? 8.935 5.017 -3.966 1.00 87.62 132 LYS A N 1
ATOM 1107 C CA . LYS A 1 132 ? 10.243 4.467 -4.361 1.00 87.62 132 LYS A CA 1
ATOM 1108 C C . LYS A 1 132 ? 10.315 4.234 -5.872 1.00 87.62 132 LYS A C 1
ATOM 1110 O O . LYS A 1 132 ? 11.277 4.647 -6.514 1.00 87.62 132 LYS A O 1
ATOM 1115 N N . LYS A 1 133 ? 9.273 3.659 -6.483 1.00 88.56 133 LYS A N 1
ATOM 1116 C CA . LYS A 1 133 ? 9.221 3.435 -7.939 1.00 88.56 133 LYS A CA 1
ATOM 1117 C C . LYS A 1 133 ? 9.237 4.746 -8.739 1.00 88.56 133 LYS A C 1
ATOM 1119 O O . LYS A 1 133 ? 9.939 4.827 -9.748 1.00 88.56 133 LYS A O 1
ATOM 1124 N N . LYS A 1 134 ? 8.533 5.791 -8.282 1.00 91.25 134 LYS A N 1
ATOM 1125 C CA . LYS A 1 134 ? 8.566 7.133 -8.900 1.00 91.25 134 LYS A CA 1
ATOM 1126 C C . LYS A 1 134 ? 9.959 7.763 -8.844 1.00 91.25 134 LYS A C 1
ATOM 1128 O O . LYS A 1 134 ? 10.406 8.326 -9.842 1.00 91.25 134 LYS A O 1
ATOM 1133 N N . GLU A 1 135 ? 10.659 7.644 -7.720 1.00 92.88 135 GLU A N 1
ATOM 1134 C CA . GLU A 1 135 ? 12.032 8.144 -7.583 1.00 92.88 135 GLU A CA 1
ATOM 1135 C C . GLU A 1 135 ? 12.993 7.433 -8.538 1.00 92.88 135 GLU A C 1
ATOM 1137 O O . GLU A 1 135 ? 13.749 8.087 -9.258 1.00 92.88 135 GLU A O 1
ATOM 1142 N N . LYS A 1 136 ? 12.930 6.098 -8.613 1.00 91.75 136 LYS A N 1
ATOM 1143 C CA . LYS A 1 136 ? 13.780 5.319 -9.529 1.00 91.75 136 LYS A CA 1
ATOM 1144 C C . LYS A 1 136 ? 13.479 5.642 -10.990 1.00 91.75 136 LYS A C 1
ATOM 1146 O O . LYS A 1 136 ? 14.413 5.834 -11.766 1.00 91.75 136 LYS A O 1
ATOM 1151 N N . LYS A 1 137 ? 12.202 5.823 -11.345 1.00 92.62 137 LYS A N 1
ATOM 1152 C CA . LYS A 1 137 ? 11.797 6.339 -12.662 1.00 92.62 137 LYS A CA 1
ATOM 1153 C C . LYS A 1 137 ? 12.428 7.699 -12.959 1.00 92.62 137 LYS A C 1
ATOM 1155 O O . LYS A 1 137 ? 12.933 7.895 -14.059 1.00 92.62 137 LYS A O 1
ATOM 1160 N N . LYS A 1 138 ? 12.432 8.627 -11.995 1.00 95.25 138 LYS A N 1
ATOM 1161 C CA . LYS A 1 138 ? 13.037 9.956 -12.166 1.00 95.25 138 LYS A CA 1
ATOM 1162 C C . LYS A 1 138 ? 14.539 9.860 -12.438 1.00 95.25 138 LYS A C 1
ATOM 1164 O O . LYS A 1 138 ? 15.013 10.500 -13.371 1.00 95.25 138 LYS A O 1
ATOM 1169 N N . ILE A 1 139 ? 15.264 9.041 -11.673 1.00 95.31 139 ILE A N 1
ATOM 1170 C CA . ILE A 1 139 ? 16.707 8.823 -11.869 1.00 95.31 139 ILE A CA 1
ATOM 1171 C C . ILE A 1 139 ? 16.968 8.257 -13.266 1.00 95.31 139 ILE A C 1
ATOM 1173 O O . ILE A 1 139 ? 17.728 8.846 -14.026 1.00 95.31 139 ILE A O 1
ATOM 1177 N N . ILE A 1 140 ? 16.290 7.170 -13.644 1.00 93.62 140 ILE A N 1
ATOM 1178 C CA . ILE A 1 140 ? 16.471 6.535 -14.958 1.00 93.62 140 ILE A CA 1
ATOM 1179 C C . ILE A 1 140 ? 16.106 7.498 -16.093 1.00 93.62 140 ILE A C 1
ATOM 1181 O O . ILE A 1 140 ? 16.813 7.553 -17.094 1.00 93.62 140 ILE A O 1
ATOM 1185 N N . GLY A 1 141 ? 15.063 8.313 -15.922 1.00 92.94 141 GLY A N 1
ATOM 1186 C CA . GLY A 1 141 ? 14.694 9.356 -16.877 1.00 92.94 141 GLY A CA 1
ATOM 1187 C C . GLY A 1 141 ? 15.781 10.419 -17.072 1.00 92.94 141 GLY A C 1
ATOM 1188 O O . GLY A 1 141 ? 15.979 10.877 -18.193 1.00 92.94 141 GLY A O 1
ATOM 1189 N N . ILE A 1 142 ? 16.511 10.794 -16.016 1.00 96.31 142 ILE A N 1
ATOM 1190 C CA . ILE A 1 142 ? 17.668 11.698 -16.124 1.00 96.31 142 ILE A CA 1
ATOM 1191 C C . ILE A 1 142 ? 18.803 11.006 -16.885 1.00 96.31 142 ILE A C 1
ATOM 1193 O O . ILE A 1 142 ? 19.315 11.564 -17.849 1.00 96.31 142 ILE A O 1
ATOM 1197 N N . LEU A 1 143 ? 19.145 9.767 -16.517 1.00 96.12 143 LEU A N 1
ATOM 1198 C CA . LEU A 1 143 ? 20.208 9.011 -17.190 1.00 96.12 143 LEU A CA 1
ATOM 1199 C C . LEU A 1 143 ? 19.921 8.802 -18.683 1.00 96.12 143 LEU A C 1
ATOM 1201 O O . LEU A 1 143 ? 20.833 8.860 -19.501 1.00 96.12 143 LEU A O 1
ATOM 1205 N N . LEU A 1 144 ? 18.653 8.585 -19.041 1.00 94.00 144 LEU A N 1
ATOM 1206 C CA . LEU A 1 144 ? 18.206 8.435 -20.425 1.00 94.00 144 LEU A CA 1
ATOM 1207 C C . LEU A 1 144 ? 18.399 9.696 -21.260 1.00 94.00 144 LEU A C 1
ATOM 1209 O O . LEU A 1 144 ? 18.722 9.582 -22.437 1.00 94.00 144 LEU A O 1
ATOM 1213 N N . LYS A 1 145 ? 18.210 10.881 -20.672 1.00 94.00 145 LYS A N 1
ATOM 1214 C CA . LYS A 1 145 ? 18.425 12.154 -21.376 1.00 94.00 145 LYS A CA 1
ATOM 1215 C C . LYS A 1 145 ? 19.897 12.376 -21.716 1.00 94.00 145 LYS A C 1
ATOM 1217 O O . LYS A 1 145 ? 20.195 12.927 -22.769 1.00 94.00 145 LYS A O 1
ATOM 1222 N N . GLU A 1 146 ? 20.795 11.910 -20.851 1.00 95.88 146 GLU A N 1
ATOM 1223 C CA . GLU A 1 146 ? 22.246 12.044 -21.027 1.00 95.88 146 GLU A CA 1
ATOM 1224 C C . GLU A 1 146 ? 22.855 10.933 -21.904 1.00 95.88 146 GLU A C 1
ATOM 1226 O O . GLU A 1 146 ? 23.910 11.107 -22.522 1.00 95.88 146 GLU A O 1
ATOM 1231 N N . ALA A 1 147 ? 22.218 9.762 -21.967 1.00 95.56 147 ALA A N 1
ATOM 1232 C CA . ALA A 1 147 ? 22.734 8.612 -22.698 1.00 95.56 147 ALA A CA 1
ATOM 1233 C C . ALA A 1 147 ? 22.489 8.717 -24.214 1.00 95.56 147 ALA A C 1
ATOM 1235 O O . ALA A 1 147 ? 21.366 8.882 -24.682 1.00 95.56 147 ALA A O 1
ATOM 1236 N N . LYS A 1 148 ? 23.546 8.521 -25.013 1.00 93.88 148 LYS A N 1
ATOM 1237 C CA . LYS A 1 148 ? 23.486 8.490 -26.487 1.00 93.88 148 LYS A CA 1
ATOM 1238 C C . LYS A 1 148 ? 23.297 7.088 -27.067 1.00 93.88 148 LYS A C 1
ATOM 1240 O O . LYS A 1 148 ? 23.009 6.978 -28.260 1.00 93.88 148 LYS A O 1
ATOM 1245 N N . THR A 1 149 ? 23.540 6.046 -26.274 1.00 95.44 149 THR A N 1
ATOM 1246 C CA . THR A 1 149 ? 23.408 4.624 -26.635 1.00 95.44 149 THR A CA 1
ATOM 1247 C C . THR A 1 149 ? 22.922 3.822 -25.433 1.00 95.44 149 THR A C 1
ATOM 1249 O O . THR A 1 149 ? 23.035 4.273 -24.288 1.00 95.44 149 THR A O 1
ATOM 1252 N N . VAL A 1 150 ? 22.428 2.602 -25.666 1.00 94.06 150 VAL A N 1
ATOM 1253 C CA . VAL A 1 150 ? 22.011 1.718 -24.566 1.00 94.06 150 VAL A CA 1
ATOM 1254 C C . VAL A 1 150 ? 23.213 1.322 -23.705 1.00 94.06 150 VAL A C 1
ATOM 1256 O O . VAL A 1 150 ? 23.103 1.280 -22.483 1.00 94.06 150 VAL A O 1
ATOM 1259 N N . ARG A 1 151 ? 24.389 1.115 -24.309 1.00 94.88 151 ARG A N 1
ATOM 1260 C CA . ARG A 1 151 ? 25.631 0.828 -23.568 1.00 94.88 151 ARG A CA 1
ATOM 1261 C C . ARG A 1 151 ? 26.013 1.958 -22.614 1.00 94.88 151 ARG A C 1
ATOM 1263 O O . ARG A 1 151 ? 26.392 1.697 -21.476 1.00 94.88 151 ARG A O 1
ATOM 1270 N N . GLN A 1 152 ? 25.876 3.208 -23.058 1.00 96.38 152 GLN A N 1
ATOM 1271 C CA . GLN A 1 152 ? 26.158 4.370 -22.218 1.00 96.38 152 GLN A CA 1
ATOM 1272 C C . GLN A 1 152 ? 25.155 4.488 -21.065 1.00 96.38 152 GLN A C 1
ATOM 1274 O O . GLN A 1 152 ? 25.552 4.777 -19.938 1.00 96.38 152 GLN A O 1
ATOM 1279 N N . LEU A 1 153 ? 23.876 4.201 -21.324 1.00 96.94 153 LEU A N 1
ATOM 1280 C CA . LEU A 1 153 ? 22.860 4.139 -20.277 1.00 96.94 153 LEU A CA 1
ATOM 1281 C C . LEU A 1 153 ? 23.206 3.082 -19.221 1.00 96.94 153 LEU A C 1
ATOM 1283 O O . LEU A 1 153 ? 23.138 3.375 -18.032 1.00 96.94 153 LEU A O 1
ATOM 1287 N N . ILE A 1 154 ? 23.590 1.874 -19.647 1.00 97.25 154 ILE A N 1
ATOM 1288 C CA . ILE A 1 154 ? 23.999 0.789 -18.742 1.00 97.25 154 ILE A CA 1
ATOM 1289 C C . ILE A 1 154 ? 25.179 1.236 -17.881 1.00 97.25 154 ILE A C 1
ATOM 1291 O O . ILE A 1 154 ? 25.136 1.087 -16.662 1.00 97.25 154 ILE A O 1
ATOM 1295 N N . TYR A 1 155 ? 26.195 1.841 -18.499 1.00 97.94 155 TYR A N 1
ATOM 1296 C CA . TYR A 1 155 ? 27.357 2.364 -17.788 1.00 97.94 155 TYR A CA 1
ATOM 1297 C C . TYR A 1 155 ? 26.964 3.401 -16.725 1.00 97.94 155 TYR A C 1
ATOM 1299 O O . TYR A 1 155 ? 27.380 3.295 -15.571 1.00 97.94 155 TYR A O 1
ATOM 1307 N N . PHE A 1 156 ? 26.124 4.380 -17.075 1.00 97.88 156 PHE A N 1
ATOM 1308 C CA . PHE A 1 156 ? 25.654 5.384 -16.118 1.00 97.88 156 PHE A CA 1
ATOM 1309 C C . PHE A 1 156 ? 24.824 4.771 -14.989 1.00 97.88 156 PHE A C 1
ATOM 1311 O O . PHE A 1 156 ? 25.028 5.116 -13.827 1.00 97.88 156 PHE A O 1
ATOM 1318 N N . ALA A 1 157 ? 23.936 3.831 -15.311 1.00 97.00 15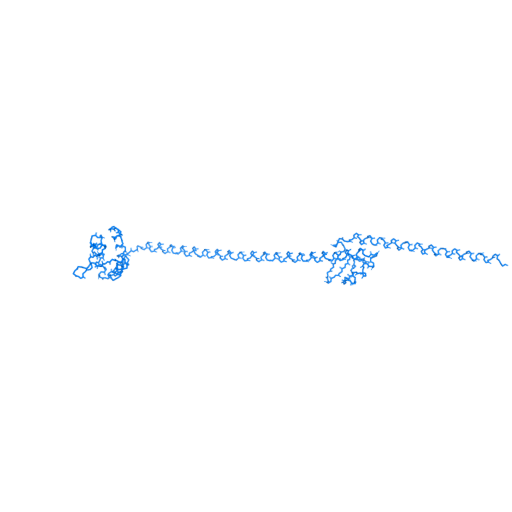7 ALA A N 1
ATOM 1319 C CA . ALA A 1 157 ? 23.117 3.128 -14.332 1.00 97.00 157 ALA A CA 1
ATOM 1320 C C . ALA A 1 157 ? 23.986 2.350 -13.326 1.00 97.00 157 ALA A C 1
ATOM 1322 O O . ALA A 1 157 ? 23.776 2.458 -12.118 1.00 97.00 157 ALA A O 1
ATOM 1323 N N . GLN A 1 158 ? 25.028 1.661 -13.794 1.00 97.31 158 GLN A N 1
ATOM 1324 C CA . GLN A 1 158 ? 25.987 0.967 -12.929 1.00 97.31 158 GLN A CA 1
ATOM 1325 C C . GLN A 1 158 ? 26.720 1.918 -11.979 1.00 97.31 158 GLN A C 1
ATOM 1327 O O . GLN A 1 158 ? 26.906 1.587 -10.809 1.00 97.31 158 GLN A O 1
ATOM 1332 N N . LYS A 1 159 ? 27.073 3.130 -12.429 1.00 97.69 159 LYS A N 1
ATOM 1333 C CA . LYS A 1 159 ? 27.713 4.144 -11.569 1.00 97.69 159 LYS A CA 1
ATOM 1334 C C . LYS A 1 159 ? 26.814 4.655 -10.448 1.00 97.69 159 LYS A C 1
ATOM 1336 O O . LYS A 1 159 ? 27.333 5.059 -9.413 1.00 97.69 159 LYS A O 1
ATOM 1341 N N . VAL A 1 160 ? 25.496 4.598 -10.621 1.00 96.19 160 VAL A N 1
ATOM 1342 C CA . VAL A 1 160 ? 24.521 4.943 -9.573 1.00 96.19 160 VAL A CA 1
ATOM 1343 C C . VAL A 1 160 ? 23.956 3.711 -8.848 1.00 96.19 160 VAL A C 1
ATOM 1345 O O . VAL A 1 160 ? 22.951 3.811 -8.145 1.00 96.19 160 VAL A O 1
ATOM 1348 N N . GLY A 1 161 ? 24.604 2.549 -8.992 1.00 96.12 161 GLY A N 1
ATOM 1349 C CA . GLY A 1 161 ? 24.306 1.333 -8.227 1.00 96.12 161 GLY A CA 1
ATOM 1350 C C . GLY A 1 161 ? 23.211 0.436 -8.808 1.00 96.12 161 GLY A C 1
ATOM 1351 O O . GLY A 1 161 ? 22.758 -0.485 -8.133 1.00 96.12 161 GLY A O 1
ATOM 1352 N N . PHE A 1 162 ? 22.767 0.681 -10.040 1.00 97.56 162 PHE A N 1
ATOM 1353 C CA . PHE A 1 162 ? 21.823 -0.191 -10.736 1.00 97.56 162 PHE A CA 1
ATOM 1354 C C . PHE A 1 162 ? 22.566 -1.268 -11.528 1.00 97.56 162 PHE A C 1
ATOM 1356 O O . PHE A 1 162 ? 23.536 -0.983 -12.224 1.00 97.56 162 PHE A O 1
ATOM 1363 N N . SER A 1 163 ? 22.075 -2.501 -11.491 1.00 97.75 163 SER A N 1
ATOM 1364 C CA . SER A 1 163 ? 22.609 -3.601 -12.303 1.00 97.75 163 SER A CA 1
ATOM 1365 C C . SER A 1 163 ? 21.662 -3.893 -13.465 1.00 97.75 163 SER A C 1
ATOM 1367 O O . SER A 1 163 ? 20.464 -4.009 -13.225 1.00 97.75 163 SER A O 1
ATOM 1369 N N . PRO A 1 164 ? 22.119 -3.979 -14.726 1.00 97.69 164 PRO A N 1
ATOM 1370 C CA . PRO A 1 164 ? 21.237 -4.372 -15.820 1.00 97.69 164 PRO A CA 1
ATOM 1371 C C . PRO A 1 164 ? 20.797 -5.827 -15.637 1.00 97.69 164 PRO A C 1
ATOM 1373 O O . PRO A 1 164 ? 21.594 -6.666 -15.222 1.00 97.69 164 PRO A O 1
ATOM 1376 N N . TYR A 1 165 ? 19.555 -6.131 -16.002 1.00 97.31 165 TYR A N 1
ATOM 1377 C CA . TYR A 1 165 ? 19.118 -7.511 -16.182 1.00 97.31 165 TYR A CA 1
ATOM 1378 C C . TYR A 1 165 ? 18.541 -7.702 -17.580 1.00 97.31 165 TYR A C 1
ATOM 1380 O O . TYR A 1 165 ? 17.992 -6.782 -18.203 1.00 97.31 165 TYR A O 1
ATOM 1388 N N . GLU A 1 166 ? 18.671 -8.923 -18.079 1.00 96.69 166 GLU A N 1
ATOM 1389 C CA . GLU A 1 166 ? 18.289 -9.273 -19.436 1.00 96.69 166 GLU A CA 1
ATOM 1390 C C . GLU A 1 166 ? 17.087 -10.207 -19.455 1.00 96.69 166 GLU A C 1
ATOM 1392 O O . GLU A 1 166 ? 16.921 -11.084 -18.610 1.00 96.69 166 GLU A O 1
ATOM 1397 N N . LYS A 1 167 ? 16.248 -10.040 -20.475 1.00 95.94 167 LYS A N 1
ATOM 1398 C CA . LYS A 1 167 ? 15.170 -10.964 -20.803 1.00 95.94 167 LYS A CA 1
ATOM 1399 C C . LYS A 1 167 ? 15.307 -11.326 -22.272 1.00 95.94 167 LYS A C 1
ATOM 1401 O O . LYS A 1 167 ? 15.175 -10.461 -23.132 1.00 95.94 167 LYS A O 1
ATOM 1406 N N . ARG A 1 168 ? 15.562 -12.610 -22.548 1.00 94.88 168 ARG A N 1
ATOM 1407 C CA . ARG A 1 168 ? 15.808 -13.131 -23.908 1.00 94.88 168 ARG A CA 1
ATOM 1408 C C . ARG A 1 168 ? 17.011 -12.458 -24.600 1.00 94.88 168 ARG A C 1
ATOM 1410 O O . ARG A 1 168 ? 16.914 -12.077 -25.760 1.00 94.88 168 ARG A O 1
ATOM 1417 N N . GLY A 1 169 ? 18.114 -12.273 -23.867 1.00 94.00 169 GLY A N 1
ATOM 1418 C CA . GLY A 1 169 ? 19.362 -11.683 -24.385 1.00 94.00 169 GLY A CA 1
ATOM 1419 C C . GLY A 1 169 ? 19.293 -10.180 -24.670 1.00 94.00 169 GLY A C 1
ATOM 1420 O O . GLY A 1 169 ? 20.122 -9.637 -25.394 1.00 94.00 169 GLY A O 1
ATOM 1421 N N . VAL A 1 170 ? 18.263 -9.502 -24.159 1.00 93.81 170 VAL A N 1
ATOM 1422 C CA . VAL A 1 170 ? 18.067 -8.064 -24.329 1.00 93.81 170 VAL A CA 1
ATOM 1423 C C . VAL A 1 170 ? 17.874 -7.438 -22.960 1.00 93.81 170 VAL A C 1
ATOM 1425 O O . VAL A 1 170 ? 17.051 -7.910 -22.177 1.00 93.81 170 VAL A O 1
ATOM 1428 N N . VAL A 1 171 ? 18.583 -6.341 -22.687 1.00 95.75 171 VAL A N 1
ATOM 1429 C CA . VAL A 1 171 ? 18.411 -5.581 -21.441 1.00 95.75 171 VAL A CA 1
ATOM 1430 C C . VAL A 1 171 ? 16.954 -5.139 -21.317 1.00 95.75 171 VAL A C 1
ATOM 1432 O O . VAL A 1 171 ? 16.445 -4.395 -22.159 1.00 95.75 171 VAL A O 1
ATOM 1435 N N . ALA A 1 172 ? 16.263 -5.637 -20.299 1.00 96.25 172 ALA A N 1
ATOM 1436 C CA . ALA A 1 172 ? 14.835 -5.403 -20.091 1.00 96.25 172 ALA A CA 1
ATOM 1437 C C . ALA A 1 172 ? 14.569 -4.373 -18.986 1.00 96.25 172 ALA A C 1
ATOM 1439 O O . ALA A 1 172 ? 13.475 -3.813 -18.901 1.00 96.25 172 ALA A O 1
ATOM 1440 N N . GLY A 1 173 ? 15.576 -4.103 -18.161 1.00 96.81 173 GLY A N 1
ATOM 1441 C CA . GLY A 1 173 ? 15.473 -3.156 -17.073 1.00 96.81 173 GLY A CA 1
ATOM 1442 C C . GLY A 1 173 ? 16.731 -3.124 -16.224 1.00 96.81 173 GLY A C 1
ATOM 1443 O O . GLY A 1 173 ? 17.810 -3.546 -16.649 1.00 96.81 173 GLY A O 1
ATOM 1444 N N . PHE A 1 174 ? 16.557 -2.627 -15.006 1.00 97.88 174 PHE A N 1
ATOM 1445 C CA . PHE A 1 174 ? 17.614 -2.547 -14.013 1.00 97.88 174 PHE A CA 1
ATOM 1446 C C . PHE A 1 174 ? 17.156 -3.078 -12.659 1.00 97.88 174 PHE A C 1
ATOM 1448 O O . PHE A 1 174 ? 16.023 -2.843 -12.250 1.00 97.88 174 PHE A O 1
ATOM 1455 N N . SER A 1 175 ? 18.064 -3.726 -11.946 1.00 96.62 175 SER A N 1
ATOM 1456 C CA . SER A 1 175 ? 17.902 -4.179 -10.572 1.00 96.62 175 SER A CA 1
ATOM 1457 C C . SER A 1 175 ? 18.586 -3.201 -9.616 1.00 96.62 175 SER A C 1
ATOM 1459 O O . SER A 1 175 ? 19.716 -2.769 -9.855 1.00 96.62 175 SER A O 1
ATOM 1461 N N . PHE A 1 176 ? 17.916 -2.847 -8.521 1.00 95.62 176 PHE A N 1
ATOM 1462 C CA . PHE A 1 176 ? 18.456 -1.991 -7.461 1.00 95.62 176 PHE A CA 1
ATOM 1463 C C . PHE A 1 176 ? 17.994 -2.517 -6.100 1.00 95.62 176 PHE A C 1
ATOM 1465 O O . PHE A 1 176 ? 16.793 -2.646 -5.875 1.00 95.62 176 PHE A O 1
ATOM 1472 N N . HIS A 1 177 ? 18.933 -2.842 -5.205 1.00 92.94 177 HIS A N 1
ATOM 1473 C CA . HIS A 1 177 ? 18.659 -3.494 -3.911 1.00 92.94 177 HIS A CA 1
ATOM 1474 C C . HIS A 1 177 ? 17.689 -4.690 -4.015 1.00 92.94 177 HIS A C 1
ATOM 1476 O O . HIS A 1 177 ? 16.682 -4.743 -3.310 1.00 92.94 177 HIS A O 1
ATOM 1482 N N . ASN A 1 178 ? 17.986 -5.642 -4.907 1.00 93.06 178 ASN A N 1
ATOM 1483 C CA . ASN A 1 178 ? 17.189 -6.860 -5.139 1.00 93.06 178 ASN A CA 1
ATOM 1484 C C . ASN A 1 178 ? 15.752 -6.616 -5.636 1.00 93.06 178 ASN A C 1
ATOM 1486 O O . ASN A 1 178 ? 14.899 -7.491 -5.512 1.00 93.06 178 ASN A O 1
ATOM 1490 N N . GLN A 1 179 ? 15.466 -5.436 -6.187 1.00 93.38 179 GLN A N 1
ATOM 1491 C CA . GLN A 1 179 ? 14.199 -5.142 -6.851 1.00 93.38 179 GLN A CA 1
ATOM 1492 C C . GLN A 1 179 ? 14.438 -4.843 -8.323 1.00 93.38 179 GLN A C 1
ATOM 1494 O O . GLN A 1 179 ? 15.257 -3.982 -8.651 1.00 93.38 179 GLN A O 1
ATOM 1499 N N . ASP A 1 180 ? 13.690 -5.524 -9.185 1.00 95.56 180 ASP A N 1
ATOM 1500 C CA . ASP A 1 180 ? 13.776 -5.367 -10.631 1.00 95.56 180 ASP A CA 1
ATOM 1501 C C . ASP A 1 180 ? 12.800 -4.299 -11.120 1.00 95.56 180 ASP A C 1
ATOM 1503 O O . ASP A 1 180 ? 11.611 -4.305 -10.805 1.00 95.56 180 ASP A O 1
ATOM 1507 N N . TYR A 1 181 ? 13.308 -3.385 -11.937 1.00 94.88 181 TYR A N 1
ATOM 1508 C CA . TYR A 1 181 ? 12.550 -2.304 -12.546 1.00 94.88 181 TYR A CA 1
ATOM 1509 C C . TYR A 1 181 ? 12.592 -2.463 -14.064 1.00 94.88 181 TYR A C 1
ATOM 1511 O O . TYR A 1 181 ? 13.580 -2.123 -14.716 1.00 94.88 181 TYR A O 1
ATOM 1519 N N . ASN A 1 182 ? 11.516 -3.005 -14.634 1.00 96.00 182 ASN A N 1
ATOM 1520 C CA . ASN A 1 182 ? 11.342 -3.142 -16.083 1.00 96.00 182 ASN A CA 1
ATOM 1521 C C . ASN A 1 182 ? 11.139 -1.767 -16.746 1.00 96.00 182 ASN A C 1
ATOM 1523 O O . ASN A 1 182 ? 10.406 -0.923 -16.231 1.00 96.00 182 ASN A O 1
ATOM 1527 N N . PHE A 1 183 ? 11.725 -1.547 -17.924 1.00 95.00 183 PHE A N 1
ATOM 1528 C CA . PHE A 1 183 ? 11.503 -0.339 -18.724 1.00 95.00 183 PHE A CA 1
ATOM 1529 C C . PHE A 1 183 ? 10.029 -0.056 -19.039 1.00 95.00 183 PHE A C 1
ATOM 1531 O O . PHE A 1 183 ? 9.623 1.107 -19.040 1.00 95.00 183 PHE A O 1
ATOM 1538 N N . VAL A 1 184 ? 9.213 -1.095 -19.239 1.00 94.12 184 VAL A N 1
ATOM 1539 C CA . VAL A 1 184 ? 7.757 -0.968 -19.418 1.00 94.12 184 VAL A CA 1
ATOM 1540 C C . VAL A 1 184 ? 7.110 -0.408 -18.154 1.00 94.12 184 VAL A C 1
ATOM 1542 O O . VAL A 1 184 ? 6.356 0.556 -18.211 1.00 94.12 184 VAL A O 1
ATOM 1545 N N . GLU A 1 185 ? 7.459 -0.958 -16.993 1.00 90.81 185 GLU A N 1
ATOM 1546 C CA . GLU A 1 185 ? 6.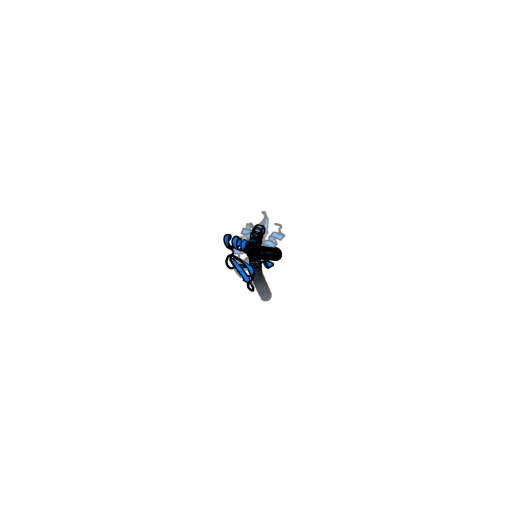923 -0.527 -15.700 1.00 90.81 185 GLU A CA 1
ATOM 1547 C C . GLU A 1 185 ? 7.349 0.884 -15.296 1.00 90.81 185 GLU A C 1
ATOM 1549 O O . GLU A 1 185 ? 6.630 1.587 -14.584 1.00 90.81 185 GLU A O 1
ATOM 1554 N N . LEU A 1 186 ? 8.538 1.285 -15.728 1.00 90.56 186 LEU A N 1
ATOM 1555 C CA . LEU A 1 186 ? 9.047 2.636 -15.565 1.00 90.56 186 LEU A CA 1
ATOM 1556 C C . LEU A 1 186 ? 8.447 3.597 -16.601 1.00 90.56 186 LEU A C 1
ATOM 1558 O O . LEU A 1 186 ? 8.554 4.810 -16.433 1.00 90.56 186 LEU A O 1
ATOM 1562 N N . GLY A 1 187 ? 7.778 3.094 -17.642 1.00 91.81 187 GLY A N 1
ATOM 1563 C CA . GLY A 1 187 ? 7.241 3.895 -18.739 1.00 91.81 187 GLY A CA 1
ATOM 1564 C C . GLY A 1 187 ? 8.339 4.632 -19.503 1.00 91.81 187 GLY A C 1
ATOM 1565 O O . GLY A 1 187 ? 8.192 5.823 -19.743 1.00 91.81 187 GLY A O 1
ATOM 1566 N N . VAL A 1 188 ? 9.449 3.941 -19.785 1.00 93.44 188 VAL A N 1
ATOM 1567 C CA . VAL A 1 188 ? 10.599 4.451 -20.562 1.00 93.44 188 VAL A CA 1
ATOM 1568 C C . VAL A 1 188 ? 10.945 3.551 -21.759 1.00 93.44 188 VAL A C 1
ATOM 1570 O O . VAL A 1 188 ? 12.023 3.627 -22.348 1.00 93.44 188 VAL A O 1
ATOM 1573 N N . GLN A 1 189 ? 10.050 2.616 -22.089 1.00 94.94 189 GLN A N 1
ATOM 1574 C CA . GLN A 1 189 ? 10.271 1.611 -23.129 1.00 94.94 189 GLN A CA 1
ATOM 1575 C C . GLN A 1 189 ? 10.426 2.238 -24.522 1.00 94.94 189 GLN A C 1
ATOM 1577 O O . GLN A 1 189 ? 11.198 1.738 -25.346 1.00 94.94 189 GLN A O 1
ATOM 1582 N N . GLU A 1 190 ? 9.711 3.327 -24.795 1.00 94.62 190 GLU A N 1
ATOM 1583 C CA . GLU A 1 190 ? 9.780 4.023 -26.079 1.00 94.62 190 GLU A CA 1
ATOM 1584 C C . GLU A 1 190 ? 11.143 4.687 -26.279 1.00 94.62 190 GLU A C 1
ATOM 1586 O O . GLU A 1 190 ? 11.756 4.525 -27.333 1.00 94.62 190 GLU A O 1
ATOM 1591 N N . GLU A 1 191 ? 11.671 5.360 -25.258 1.00 95.06 191 GLU A N 1
ATOM 1592 C CA . GLU A 1 191 ? 12.991 5.988 -25.272 1.00 95.06 191 GLU A CA 1
ATOM 1593 C C . GLU A 1 191 ? 14.097 4.952 -25.473 1.00 95.06 191 GLU A C 1
ATOM 1595 O O . GLU A 1 191 ? 14.985 5.147 -26.302 1.00 95.06 191 GLU A O 1
ATOM 1600 N N . ILE A 1 192 ? 14.008 3.809 -24.787 1.00 95.06 192 ILE A N 1
ATOM 1601 C CA . ILE A 1 192 ? 14.935 2.686 -24.982 1.00 95.06 192 ILE A CA 1
ATOM 1602 C C . ILE A 1 192 ? 14.873 2.171 -26.422 1.00 95.06 192 ILE A C 1
ATOM 1604 O O . ILE A 1 192 ? 15.906 1.909 -27.040 1.00 95.06 192 ILE A O 1
ATOM 1608 N N . THR A 1 193 ? 13.669 2.043 -26.979 1.00 95.56 193 THR A N 1
ATOM 1609 C CA . THR A 1 193 ? 13.473 1.586 -28.361 1.00 95.56 193 THR A CA 1
ATOM 1610 C C . THR A 1 193 ? 14.071 2.581 -29.357 1.00 95.56 193 THR A C 1
ATOM 1612 O O . THR A 1 193 ? 14.773 2.172 -30.284 1.00 95.56 193 THR A O 1
ATOM 1615 N N . ARG A 1 194 ? 13.886 3.888 -29.129 1.00 94.94 194 ARG A N 1
ATOM 1616 C CA . ARG A 1 194 ? 14.509 4.957 -29.926 1.00 94.94 194 ARG A CA 1
ATOM 1617 C C . ARG A 1 194 ? 16.035 4.911 -29.844 1.00 94.94 194 ARG A C 1
ATOM 1619 O O . ARG A 1 194 ? 16.688 4.964 -30.883 1.00 94.94 194 ARG A O 1
ATOM 1626 N N . LEU A 1 195 ? 16.609 4.748 -28.649 1.00 94.44 195 LEU A N 1
ATOM 1627 C CA . LEU A 1 195 ? 18.062 4.627 -28.469 1.00 94.44 195 LEU A CA 1
ATOM 1628 C C . LEU A 1 195 ? 18.639 3.434 -29.238 1.00 94.44 195 LEU A C 1
ATOM 1630 O O . LEU A 1 195 ? 19.652 3.584 -29.919 1.00 94.44 195 LEU A O 1
ATOM 1634 N N . ARG A 1 196 ? 17.970 2.276 -29.201 1.00 94.81 196 ARG A N 1
ATOM 1635 C CA . ARG A 1 196 ? 18.374 1.088 -29.976 1.00 94.81 196 ARG A CA 1
ATOM 1636 C C . ARG A 1 196 ? 18.315 1.326 -31.478 1.00 94.81 196 ARG A C 1
ATOM 1638 O O . ARG A 1 196 ? 19.225 0.922 -32.197 1.00 94.81 196 ARG A O 1
ATOM 1645 N N . ALA A 1 197 ? 17.255 1.975 -31.955 1.00 95.75 197 ALA A N 1
ATOM 1646 C CA . ALA A 1 197 ? 17.106 2.293 -33.371 1.00 95.75 197 ALA A CA 1
ATOM 1647 C C . ALA A 1 197 ? 18.225 3.232 -33.856 1.00 95.75 197 ALA A C 1
ATOM 1649 O O . ALA A 1 197 ? 18.828 2.983 -34.900 1.00 95.75 197 ALA A O 1
ATOM 1650 N N . LEU A 1 198 ? 18.553 4.261 -33.067 1.00 94.31 198 LEU A N 1
ATOM 1651 C CA . LEU A 1 198 ? 19.655 5.184 -33.354 1.00 94.31 198 LEU A CA 1
ATOM 1652 C C . LEU A 1 198 ? 21.019 4.485 -33.344 1.00 94.31 198 LEU A C 1
ATOM 1654 O O . LEU A 1 198 ? 21.848 4.745 -34.215 1.00 94.31 198 LEU A O 1
ATOM 1658 N N . GLU A 1 199 ? 21.259 3.596 -32.379 1.00 93.31 199 GLU A N 1
ATOM 1659 C CA . GLU A 1 199 ? 22.488 2.800 -32.293 1.00 93.31 199 GLU A CA 1
ATOM 1660 C C . GLU A 1 199 ? 22.653 1.913 -33.535 1.00 93.31 199 GLU A C 1
ATOM 1662 O O . GLU A 1 199 ? 23.675 2.000 -34.216 1.00 93.31 199 GLU A O 1
ATOM 1667 N N . LYS A 1 200 ? 21.596 1.190 -33.927 1.00 95.06 200 LYS A N 1
ATOM 1668 C CA . LYS A 1 200 ? 21.578 0.369 -35.146 1.00 95.06 200 LYS A CA 1
ATOM 1669 C C . LYS A 1 200 ? 21.835 1.194 -36.411 1.00 95.06 200 LYS A C 1
ATOM 1671 O O . LYS A 1 200 ? 22.599 0.777 -37.278 1.00 95.06 200 LYS A O 1
ATOM 1676 N N . GLN A 1 201 ? 21.234 2.381 -36.522 1.00 95.50 201 GLN A N 1
ATOM 1677 C CA . GLN A 1 201 ? 21.448 3.269 -37.668 1.00 95.50 201 GLN A CA 1
ATOM 1678 C C . GLN A 1 201 ? 22.906 3.751 -37.751 1.00 95.50 201 GLN A C 1
ATOM 1680 O O . GLN A 1 201 ? 23.471 3.838 -38.842 1.00 95.50 201 GLN A O 1
ATOM 1685 N N . ARG A 1 202 ? 23.532 4.068 -36.611 1.00 93.69 202 ARG A N 1
ATOM 1686 C CA . ARG A 1 202 ? 24.946 4.470 -36.553 1.00 93.69 202 ARG A CA 1
ATOM 1687 C C . ARG A 1 202 ? 25.874 3.328 -36.952 1.00 93.69 202 ARG A C 1
ATOM 1689 O O . ARG A 1 202 ? 26.802 3.562 -37.721 1.00 93.69 202 ARG A O 1
ATOM 1696 N N . GLU A 1 203 ? 25.608 2.112 -36.483 1.00 94.31 203 GLU A N 1
ATOM 1697 C CA . GLU A 1 203 ? 26.378 0.922 -36.865 1.00 94.31 203 GLU A CA 1
ATOM 1698 C C . GLU A 1 203 ? 26.291 0.651 -38.370 1.00 94.31 203 GLU A C 1
ATOM 1700 O O . GLU A 1 203 ? 27.318 0.451 -39.014 1.00 94.31 203 GLU A O 1
ATOM 1705 N N . GLN A 1 204 ? 25.094 0.739 -38.957 1.00 96.31 204 GLN A N 1
ATOM 1706 C CA . GLN A 1 204 ? 24.907 0.585 -40.403 1.00 96.31 204 GLN A CA 1
ATOM 1707 C C . GLN A 1 204 ? 25.674 1.642 -41.205 1.00 96.31 204 GLN A C 1
ATOM 1709 O O . GLN A 1 204 ? 26.337 1.306 -42.186 1.00 96.31 204 GLN A O 1
ATOM 1714 N N . LYS A 1 205 ? 25.631 2.911 -40.777 1.00 96.62 205 LYS A N 1
ATOM 1715 C CA . LYS A 1 205 ? 26.404 3.990 -41.412 1.00 96.62 205 LYS A CA 1
ATOM 1716 C C . LYS A 1 205 ? 27.907 3.735 -41.327 1.00 96.62 205 LYS A C 1
ATOM 1718 O O . LYS A 1 205 ? 28.599 3.906 -42.325 1.00 96.62 205 LYS A O 1
ATOM 1723 N N . LYS A 1 206 ? 28.400 3.285 -40.170 1.00 96.12 206 LYS A N 1
ATOM 1724 C CA . LYS A 1 206 ? 29.816 2.957 -39.973 1.00 96.12 206 LYS A CA 1
ATOM 1725 C C . LYS A 1 206 ? 30.257 1.805 -40.882 1.00 96.12 206 LYS A C 1
ATOM 1727 O O . LYS A 1 206 ? 31.256 1.934 -41.577 1.00 96.12 206 LYS A O 1
ATOM 1732 N N . GLN A 1 207 ? 29.471 0.732 -40.958 1.00 96.12 207 GLN A N 1
ATOM 1733 C CA . GLN A 1 207 ? 29.752 -0.399 -41.849 1.00 96.12 207 GLN A CA 1
ATOM 1734 C C . GLN A 1 207 ? 29.730 -0.001 -43.331 1.00 96.12 207 GLN A C 1
ATOM 1736 O O . GLN A 1 207 ? 30.537 -0.494 -44.115 1.00 96.12 207 GLN A O 1
ATOM 1741 N N . ALA A 1 208 ? 28.811 0.880 -43.734 1.00 96.38 208 ALA A N 1
ATOM 1742 C CA . ALA A 1 208 ? 28.765 1.393 -45.100 1.00 96.38 208 ALA A CA 1
ATOM 1743 C C . ALA A 1 208 ? 30.022 2.213 -45.437 1.00 96.38 208 ALA A C 1
ATOM 1745 O O . ALA A 1 208 ? 30.635 1.978 -46.475 1.00 96.38 208 ALA A O 1
ATOM 1746 N N . GLN A 1 209 ? 30.448 3.100 -44.532 1.00 96.69 209 GLN A N 1
ATOM 1747 C CA . GLN A 1 209 ? 31.684 3.876 -44.680 1.00 96.69 209 GLN A CA 1
ATOM 1748 C C . GLN A 1 209 ? 32.924 2.976 -44.751 1.00 96.69 209 GLN A C 1
ATOM 1750 O O . GLN A 1 209 ? 33.774 3.166 -45.615 1.00 96.69 209 GLN A O 1
ATOM 1755 N N . GLU A 1 210 ? 33.018 1.961 -43.892 1.00 95.81 210 GLU A N 1
ATOM 1756 C CA . GLU A 1 210 ? 34.125 0.995 -43.910 1.00 95.81 210 GLU A CA 1
ATOM 1757 C C . GLU A 1 210 ? 34.187 0.216 -45.234 1.00 95.81 210 GLU A C 1
ATOM 1759 O O . GLU A 1 210 ? 35.270 0.021 -45.788 1.00 95.81 210 GLU A O 1
ATOM 1764 N N . LYS A 1 211 ? 33.033 -0.186 -45.784 1.00 95.44 211 LYS A N 1
ATOM 1765 C CA . LYS A 1 211 ? 32.954 -0.826 -47.107 1.00 95.44 211 LYS A CA 1
ATOM 1766 C C . LYS A 1 211 ? 33.396 0.115 -48.226 1.00 95.44 211 LYS A C 1
ATOM 1768 O O . LYS A 1 211 ? 34.126 -0.312 -49.114 1.00 95.44 211 LYS A O 1
ATOM 1773 N N . GLU A 1 212 ? 32.987 1.379 -48.179 1.00 94.69 212 GLU A N 1
ATOM 1774 C CA . GLU A 1 212 ? 33.378 2.387 -49.167 1.00 94.69 212 GLU A CA 1
ATOM 1775 C C . GLU A 1 212 ? 34.894 2.643 -49.147 1.00 94.69 212 GLU A C 1
ATOM 1777 O O . GLU A 1 212 ? 35.533 2.629 -50.198 1.00 94.69 212 GLU A O 1
ATOM 1782 N N . ILE A 1 213 ? 35.488 2.784 -47.955 1.00 94.69 213 ILE A N 1
ATOM 1783 C CA . ILE A 1 213 ? 36.943 2.929 -47.773 1.00 94.69 213 ILE A CA 1
ATOM 1784 C C . ILE A 1 213 ? 37.677 1.700 -48.321 1.00 94.69 213 ILE A C 1
ATOM 1786 O O . ILE A 1 213 ? 38.647 1.837 -49.065 1.00 94.69 213 ILE A O 1
ATOM 1790 N N . ARG A 1 214 ? 37.197 0.491 -48.006 1.00 91.88 214 ARG A N 1
ATOM 1791 C CA . ARG A 1 214 ? 37.798 -0.755 -48.499 1.00 91.88 214 ARG A CA 1
ATOM 1792 C C . ARG A 1 214 ? 37.748 -0.851 -50.025 1.00 91.88 214 ARG A C 1
ATOM 1794 O O . ARG A 1 214 ? 38.749 -1.216 -50.632 1.00 91.88 214 ARG A O 1
ATOM 1801 N N . ASN A 1 215 ? 36.619 -0.498 -50.638 1.00 90.69 215 ASN A N 1
ATOM 1802 C CA . ASN A 1 215 ? 36.464 -0.516 -52.093 1.00 90.69 215 ASN A CA 1
ATOM 1803 C C . ASN A 1 215 ? 37.359 0.524 -52.780 1.00 90.69 215 ASN A C 1
ATOM 1805 O O . ASN A 1 215 ? 37.951 0.214 -53.811 1.00 90.69 215 ASN A O 1
ATOM 1809 N N . ARG A 1 216 ? 37.516 1.723 -52.199 1.00 88.12 216 ARG A N 1
ATOM 1810 C CA . ARG A 1 216 ? 38.472 2.725 -52.698 1.00 88.12 216 ARG A CA 1
ATOM 1811 C C . ARG A 1 216 ? 39.906 2.207 -52.652 1.00 88.12 216 ARG A C 1
ATOM 1813 O O . ARG A 1 216 ? 40.600 2.301 -53.654 1.00 88.12 216 ARG A O 1
ATOM 1820 N N . ASN A 1 217 ? 40.325 1.610 -51.538 1.00 86.81 217 ASN A N 1
ATOM 1821 C CA . ASN A 1 217 ? 41.683 1.077 -51.403 1.00 86.81 217 ASN A CA 1
ATOM 1822 C C . ASN A 1 217 ? 41.955 -0.076 -52.384 1.00 86.81 217 ASN A C 1
ATOM 1824 O O . ASN A 1 217 ? 43.029 -0.137 -52.971 1.00 86.81 217 ASN A O 1
ATOM 1828 N N . LEU A 1 218 ? 40.975 -0.958 -52.612 1.00 81.56 218 LEU A N 1
ATOM 1829 C CA . LEU A 1 218 ? 41.080 -2.006 -53.634 1.00 81.56 218 LEU A CA 1
ATOM 1830 C C . LEU A 1 218 ? 41.182 -1.417 -55.051 1.00 81.56 218 LEU A C 1
ATOM 1832 O O . LEU A 1 218 ? 42.017 -1.863 -55.828 1.00 81.56 218 LEU A O 1
ATOM 1836 N N . GLY A 1 219 ? 40.385 -0.393 -55.375 1.00 72.25 219 GLY A N 1
ATOM 1837 C CA . GLY A 1 219 ? 40.459 0.297 -56.668 1.00 72.25 219 GLY A CA 1
ATOM 1838 C C . GLY A 1 219 ? 41.797 1.010 -56.905 1.00 72.25 219 GLY A C 1
ATOM 1839 O O . GLY A 1 219 ? 42.332 0.963 -58.011 1.00 72.25 219 GLY A O 1
ATOM 1840 N N . VAL A 1 220 ? 42.380 1.615 -55.865 1.00 67.88 220 VAL A N 1
ATOM 1841 C CA . VAL A 1 220 ? 43.712 2.239 -55.940 1.00 67.88 220 VAL A CA 1
ATOM 1842 C C . VAL A 1 220 ? 44.798 1.188 -56.189 1.00 67.88 220 VAL A C 1
ATOM 1844 O O . VAL A 1 220 ? 45.648 1.402 -57.048 1.00 67.88 220 VAL A O 1
ATOM 1847 N N . ASN A 1 221 ? 44.733 0.032 -55.520 1.00 61.56 221 ASN A N 1
ATOM 1848 C CA . ASN A 1 221 ? 45.707 -1.046 -55.721 1.00 61.56 221 ASN A CA 1
ATOM 1849 C C . ASN A 1 221 ? 45.642 -1.640 -57.137 1.00 61.56 221 ASN A C 1
ATOM 1851 O O . ASN A 1 221 ? 46.679 -1.831 -57.758 1.00 61.56 221 ASN A O 1
ATOM 1855 N N . ILE A 1 222 ? 44.440 -1.853 -57.685 1.00 61.78 222 ILE A N 1
ATOM 1856 C CA . ILE A 1 222 ? 44.279 -2.374 -59.054 1.00 61.78 222 ILE A CA 1
ATOM 1857 C C . ILE A 1 222 ? 44.835 -1.384 -60.093 1.00 61.78 222 ILE A C 1
ATOM 1859 O O . ILE A 1 222 ? 45.456 -1.796 -61.068 1.00 61.78 222 ILE A O 1
ATOM 1863 N N . THR A 1 223 ? 44.650 -0.075 -59.888 1.00 62.03 223 THR A N 1
ATOM 1864 C CA . THR A 1 223 ? 45.186 0.947 -60.809 1.00 62.03 223 THR A CA 1
ATOM 1865 C C . THR A 1 223 ? 46.720 1.027 -60.769 1.00 62.03 223 THR A C 1
ATOM 1867 O O . THR A 1 223 ? 47.339 1.292 -61.796 1.00 62.03 223 THR A O 1
ATOM 1870 N N . LEU A 1 224 ? 47.340 0.787 -59.606 1.00 60.47 224 LEU A N 1
ATOM 1871 C CA . LEU A 1 224 ? 48.801 0.743 -59.462 1.00 60.47 224 LEU A CA 1
ATOM 1872 C C . LEU A 1 224 ? 49.416 -0.482 -60.153 1.00 60.47 224 LEU A C 1
ATOM 1874 O O . LEU A 1 224 ? 50.417 -0.321 -60.845 1.00 60.47 224 LEU A O 1
ATOM 1878 N N . ASP A 1 225 ? 48.795 -1.660 -60.031 1.00 58.09 225 ASP A N 1
ATOM 1879 C CA . ASP A 1 225 ? 49.274 -2.880 -60.701 1.00 58.09 225 ASP A CA 1
ATOM 1880 C C . ASP A 1 225 ? 49.180 -2.762 -62.233 1.00 58.09 225 ASP A C 1
ATOM 1882 O O . ASP A 1 225 ? 50.132 -3.080 -62.936 1.00 58.09 225 ASP A O 1
ATOM 1886 N N . ILE A 1 226 ? 48.081 -2.218 -62.773 1.00 59.78 226 ILE A N 1
ATOM 1887 C CA . ILE A 1 226 ? 47.919 -2.057 -64.233 1.00 59.78 226 ILE A CA 1
ATOM 1888 C C . ILE A 1 226 ? 48.818 -0.935 -64.789 1.00 59.78 226 ILE A C 1
ATOM 1890 O O . ILE A 1 226 ? 49.236 -0.985 -65.943 1.00 59.78 226 ILE A O 1
ATOM 1894 N N . GLY A 1 227 ? 49.124 0.093 -63.991 1.00 54.59 227 GLY A N 1
ATOM 1895 C CA . GLY A 1 227 ? 49.965 1.218 -64.413 1.00 54.59 227 GLY A CA 1
ATOM 1896 C C . GLY A 1 227 ? 51.466 0.910 -64.474 1.00 54.59 227 GLY A C 1
ATOM 1897 O O . GLY A 1 227 ? 52.187 1.603 -65.190 1.00 54.59 227 GLY A O 1
ATOM 1898 N N . LEU A 1 228 ? 51.941 -0.110 -63.753 1.00 54.38 228 LEU A N 1
ATOM 1899 C CA . LEU A 1 228 ? 53.352 -0.521 -63.747 1.00 54.38 228 LEU A CA 1
ATOM 1900 C C . LEU A 1 228 ? 53.728 -1.397 -64.952 1.00 54.38 228 LEU A C 1
ATOM 1902 O O . LEU A 1 228 ? 54.869 -1.332 -65.403 1.00 54.38 228 LEU A O 1
ATOM 1906 N N . ASP A 1 229 ? 52.770 -2.123 -65.530 1.00 52.62 229 ASP A N 1
ATOM 1907 C CA . ASP A 1 229 ? 52.999 -2.984 -66.701 1.00 52.62 229 ASP A CA 1
ATOM 1908 C C . ASP A 1 229 ? 53.120 -2.213 -68.032 1.00 52.62 229 ASP A C 1
ATOM 1910 O O . ASP A 1 229 ? 53.476 -2.794 -69.053 1.00 52.62 229 ASP A O 1
ATOM 1914 N N . PHE A 1 230 ? 52.851 -0.901 -68.048 1.00 52.81 230 PHE A N 1
ATOM 1915 C CA . PHE A 1 230 ? 52.966 -0.060 -69.251 1.00 52.81 230 PHE A CA 1
ATOM 1916 C C . PHE A 1 230 ? 54.273 0.749 -69.346 1.00 52.81 230 PHE A C 1
ATOM 1918 O O . PHE A 1 230 ? 54.465 1.464 -70.331 1.00 52.81 230 PHE A O 1
ATOM 1925 N N . PHE A 1 231 ? 55.163 0.665 -68.350 1.00 51.44 231 PHE A N 1
ATOM 1926 C CA . PHE A 1 231 ? 56.407 1.454 -68.289 1.00 51.44 231 PHE A CA 1
ATOM 1927 C C . PHE A 1 231 ? 57.706 0.621 -68.251 1.00 51.44 231 PHE A C 1
ATOM 1929 O O . PHE A 1 231 ? 58.772 1.179 -67.979 1.00 51.44 231 PHE A O 1
ATOM 1936 N N . LEU A 1 232 ? 57.642 -0.676 -68.563 1.00 46.69 232 LEU A N 1
ATOM 1937 C CA . LEU A 1 232 ? 58.799 -1.549 -68.822 1.00 46.69 232 LEU A CA 1
ATOM 1938 C C . LEU A 1 232 ? 58.794 -2.011 -70.281 1.00 46.69 232 LEU A C 1
ATOM 1940 O O . LEU A 1 232 ? 59.899 -2.069 -70.865 1.00 46.69 232 LEU A O 1
#

Organism: NCBI:txid2024889

Radius of gyration: 56.1 Å; chains: 1; bounding box: 114×40×153 Å

Sequence (232 aa):
MDKEKLEKAILQMLDYSQTKDEFMHFLEQENLELYLYRGKLTGVIYKNRKYRFSTLGVPKEQLWNLEKGKKQIKTQSLSQKKQKLSLIKSVASNKYLENHLKEQNKVQQKQWFESIRSQTNQVNIQQSVIMKKKEKKKIIGILLKEAKTVRQLIYFAQKVGFSPYEKRGVVAGFSFHNQDYNFVELGVQEEITRLRALEKQREQKKQAQEKEIRNRNLGVNITLDIGLDFFL

Foldseek 3Di:
DDLLVVLVQLVVLLVVDLAPVSSVVSCVVVVWAFDDDPNDGQATQDPNDTDGNVNSVNDPVSVVCRVVSPGPPPCPDPVNVVVVVVVVVVVVVVVVVVVVVVVVVVVVVVVVVVVVVVVVVVVVVVVVVVVVLLVVLVVLVVLLVVDLAVVSSQVVCVVVQWHFDDDPNHGQATDHPNDTDGCVNSVNVVSNVVRHVSVVVVVVVVVVVVVVVVVVVVVVVVCVVVVVVVPD

Secondary structure (DSSP, 8-state):
--HHHHHHHHHHHHHH-SSHHHHHHHHHHTTPEEEEETTEEEEEEETTEEEEGGGGT--HHHHHHHHTT--------HHHHHHHHHHHHHHHHHHHHHHHHHHHHHHHHHHHHHHHHHHHHHHHHHHHHHHHHHHHHHHHHHHHHH-SSHHHHHHHHHHTT-EEEEETTEEEEEEETTEEEEHHHHT-HHHHHHHHHHHHHHHHHHHHHHHHHHHHHHHHHHHHHHHHTT--

pLDDT: mean 84.88, std 12.82, range [46.69, 97.94]